Protein AF-A0AA91BAK9-F1 (afdb_monomer)

Mean predicted aligned error: 9.62 Å

Secondary structure (DSSP, 8-state):
-B--HHHHHTT-SS-EEEESS-----SEEEEEEEEETTEEEEEEEEE--EEEEEEESS-B-TTSPPPGGGEEEEEEE-TTS-TTB--SGGGTTTPEESS-B-TTPBPBGGGEEPPPSB-TT-EEEEEEE-SS-EEEEEEEESS-B-TT-EEEEEETTS-EEEEEEEETTEEEEEPP-

Structure (mmCIF, N/CA/C/O backbone):
data_AF-A0AA91BAK9-F1
#
_entry.id   AF-A0AA91BAK9-F1
#
loop_
_atom_site.group_PDB
_atom_site.id
_atom_site.type_symbol
_atom_site.label_atom_id
_atom_site.label_alt_id
_atom_site.label_comp_id
_atom_site.label_asym_id
_atom_site.label_entity_id
_atom_site.label_seq_id
_atom_site.pdbx_PDB_ins_code
_atom_site.Cartn_x
_atom_site.Cartn_y
_atom_site.Cartn_z
_atom_site.occupancy
_atom_site.B_iso_or_equiv
_atom_site.auth_seq_id
_atom_site.auth_comp_id
_atom_site.auth_asym_id
_atom_site.auth_atom_id
_atom_site.pdbx_PDB_model_num
ATOM 1 N N . MET A 1 1 ? 19.604 -1.458 -21.452 1.00 47.44 1 MET A N 1
ATOM 2 C CA . MET A 1 1 ? 19.239 -0.144 -22.029 1.00 47.44 1 MET A CA 1
ATOM 3 C C . MET A 1 1 ? 19.448 -0.249 -23.524 1.00 47.44 1 MET A C 1
ATOM 5 O O . MET A 1 1 ? 20.547 -0.605 -23.909 1.00 47.44 1 MET A O 1
ATOM 9 N N . LEU A 1 2 ? 18.437 -0.010 -24.357 1.00 45.75 2 LEU A N 1
ATOM 10 C CA . LEU A 1 2 ? 18.653 0.091 -25.801 1.00 45.75 2 LEU A CA 1
ATOM 11 C C . LEU A 1 2 ? 18.717 1.581 -26.153 1.00 45.75 2 LEU A C 1
ATOM 13 O O . LEU A 1 2 ? 17.763 2.166 -26.659 1.00 45.75 2 LEU A O 1
ATOM 17 N N . ALA A 1 3 ? 19.833 2.216 -25.800 1.00 51.56 3 ALA A N 1
ATOM 18 C CA . ALA A 1 3 ? 20.352 3.287 -26.637 1.00 51.56 3 ALA A CA 1
ATOM 19 C C . ALA A 1 3 ? 21.153 2.567 -27.721 1.00 51.56 3 ALA A C 1
ATOM 21 O O . ALA A 1 3 ? 21.924 1.675 -27.381 1.00 51.56 3 ALA A O 1
ATOM 22 N N . SER A 1 4 ? 20.969 2.875 -29.004 1.00 58.06 4 SER A N 1
ATOM 23 C CA . SER A 1 4 ? 21.920 2.356 -29.991 1.00 58.06 4 SER A CA 1
ATOM 24 C C . SER A 1 4 ? 23.307 2.871 -29.599 1.00 58.06 4 SER A C 1
ATOM 26 O O . SER A 1 4 ? 23.434 4.084 -29.436 1.00 58.06 4 SER A O 1
ATOM 28 N N . ASP A 1 5 ? 24.316 2.009 -29.457 1.00 57.94 5 ASP A N 1
ATOM 29 C CA . ASP A 1 5 ? 25.683 2.406 -29.058 1.00 57.94 5 ASP A CA 1
ATOM 30 C C . ASP A 1 5 ? 26.197 3.594 -29.896 1.00 57.94 5 ASP A C 1
ATOM 32 O O . ASP A 1 5 ? 26.752 4.562 -29.379 1.00 57.94 5 ASP A O 1
ATOM 36 N N . LYS A 1 6 ? 25.799 3.623 -31.173 1.00 58.44 6 LYS A N 1
ATOM 37 C CA . LYS A 1 6 ? 26.038 4.698 -32.146 1.00 58.44 6 LYS A CA 1
ATOM 38 C C . LYS A 1 6 ? 25.537 6.098 -31.735 1.00 58.44 6 LYS A C 1
ATOM 40 O O . LYS A 1 6 ? 26.098 7.098 -32.167 1.00 58.44 6 LYS A O 1
ATOM 45 N N . GLN A 1 7 ? 24.468 6.196 -30.938 1.00 61.75 7 GLN A N 1
ATOM 46 C CA . GLN A 1 7 ? 23.932 7.471 -30.429 1.00 61.75 7 GLN A CA 1
ATOM 47 C C . GLN A 1 7 ? 24.717 7.994 -29.224 1.00 61.75 7 GLN A C 1
ATOM 49 O O . GLN A 1 7 ? 24.773 9.206 -29.036 1.00 61.75 7 GLN A O 1
ATOM 54 N N . LEU A 1 8 ? 25.286 7.106 -28.404 1.00 62.28 8 LEU A N 1
ATOM 55 C CA . LEU A 1 8 ? 26.074 7.490 -27.229 1.00 62.28 8 LEU A CA 1
ATOM 56 C C . LEU A 1 8 ? 27.516 7.832 -27.623 1.00 62.28 8 LEU A C 1
ATOM 58 O O . LEU A 1 8 ? 28.041 8.847 -27.165 1.00 62.28 8 LEU A O 1
ATOM 62 N N . GLU A 1 9 ? 28.103 7.069 -28.550 1.00 60.84 9 GLU A N 1
ATOM 63 C CA . GLU A 1 9 ? 29.438 7.330 -29.111 1.00 60.84 9 GLU A CA 1
ATOM 64 C C . GLU A 1 9 ? 29.528 8.673 -29.852 1.00 60.84 9 GLU A C 1
ATOM 66 O O . GLU A 1 9 ? 30.573 9.321 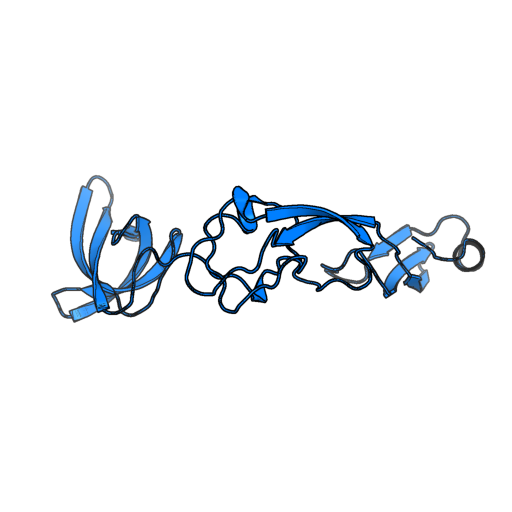-29.840 1.00 60.84 9 GLU A O 1
ATOM 71 N N . ALA A 1 10 ? 28.425 9.141 -30.447 1.00 67.56 10 ALA A N 1
ATOM 72 C CA . ALA A 1 10 ? 28.362 10.438 -31.124 1.00 67.56 10 ALA A CA 1
ATOM 73 C C . ALA A 1 10 ? 28.425 11.650 -30.167 1.00 67.56 10 ALA A C 1
ATOM 75 O O . ALA A 1 10 ? 28.585 12.781 -30.627 1.00 67.56 10 ALA A O 1
ATOM 76 N N . ILE A 1 11 ? 28.273 11.442 -28.851 1.00 72.38 11 ILE A N 1
ATOM 77 C CA . ILE A 1 11 ? 28.252 12.519 -27.848 1.00 72.38 11 ILE A CA 1
ATOM 78 C C . ILE A 1 11 ? 29.631 12.670 -27.195 1.00 72.38 11 ILE A C 1
ATOM 80 O O . ILE A 1 11 ? 30.186 13.771 -27.182 1.00 72.38 11 ILE A O 1
ATOM 84 N N . CYS A 1 12 ? 30.182 11.584 -26.646 1.00 76.75 12 CYS A N 1
ATOM 85 C CA . CYS A 1 12 ? 31.559 11.503 -26.158 1.00 76.75 12 CYS A CA 1
ATOM 86 C C . CYS A 1 12 ? 31.969 10.044 -25.895 1.00 76.75 12 CYS A C 1
ATOM 88 O O . CYS A 1 12 ? 31.119 9.164 -25.798 1.00 76.75 12 CYS A O 1
ATOM 90 N N . SER A 1 13 ? 33.271 9.791 -25.736 1.00 75.38 13 SER A N 1
ATOM 91 C CA . SER A 1 13 ? 33.827 8.444 -25.537 1.00 75.38 13 SER A CA 1
ATOM 92 C C . SER A 1 13 ? 33.464 7.796 -24.193 1.00 75.38 13 SER A C 1
ATOM 94 O O . SER A 1 13 ? 33.406 6.575 -24.123 1.00 75.38 13 SER A O 1
ATOM 96 N N . HIS A 1 14 ? 33.189 8.582 -23.143 1.00 77.31 14 HIS A N 1
ATOM 97 C CA . HIS A 1 14 ? 32.770 8.079 -21.824 1.00 77.31 14 HIS A CA 1
ATOM 98 C C . HIS A 1 14 ? 31.755 9.029 -21.156 1.00 77.31 14 HIS A C 1
ATOM 100 O O . HIS A 1 14 ? 32.141 9.862 -20.331 1.00 77.31 14 HIS A O 1
ATOM 106 N N . PRO A 1 15 ? 30.462 8.968 -21.519 1.00 82.81 15 PRO A N 1
ATOM 107 C CA . PRO A 1 15 ? 29.440 9.796 -20.889 1.00 82.81 15 PRO A CA 1
ATOM 108 C C . PRO A 1 15 ? 29.100 9.291 -19.480 1.00 82.81 15 PRO A C 1
ATOM 110 O O . PRO A 1 15 ? 28.775 8.120 -19.289 1.00 82.81 15 PRO A O 1
ATOM 113 N N . GLU A 1 16 ? 29.081 10.190 -18.493 1.00 84.75 16 GLU A N 1
ATOM 114 C CA . GLU A 1 16 ? 28.469 9.906 -17.190 1.00 84.75 16 GLU A CA 1
ATOM 115 C C . GLU A 1 16 ? 26.945 9.937 -17.354 1.00 84.75 16 GLU A C 1
ATOM 117 O O . GLU A 1 16 ? 26.359 10.994 -17.619 1.00 84.75 16 GLU A O 1
ATOM 122 N N . LEU A 1 17 ? 26.301 8.775 -17.224 1.00 83.25 17 LEU A N 1
ATOM 123 C CA . LEU A 1 17 ? 24.854 8.634 -17.359 1.00 83.25 17 LEU A CA 1
ATOM 124 C C . LEU A 1 17 ? 24.162 8.753 -16.001 1.00 83.25 17 LEU A C 1
ATOM 126 O O . LEU A 1 17 ? 24.513 8.075 -15.038 1.00 83.25 17 LEU A O 1
ATOM 130 N N . SER A 1 18 ? 23.126 9.582 -15.939 1.00 83.62 18 SER A N 1
ATOM 131 C CA . SER A 1 18 ? 22.251 9.700 -14.771 1.00 83.62 18 SER A CA 1
ATOM 132 C C . SER A 1 18 ? 20.796 9.808 -15.205 1.00 83.62 18 SER A C 1
ATOM 134 O O . SER A 1 18 ? 20.482 10.371 -16.254 1.00 83.62 18 SER A O 1
ATOM 136 N N . PHE A 1 19 ? 19.877 9.262 -14.415 1.00 77.50 19 PHE A N 1
ATOM 137 C CA . PHE A 1 19 ? 18.453 9.426 -14.690 1.00 77.50 19 PHE A CA 1
ATOM 138 C C . PHE A 1 19 ? 18.035 10.871 -14.418 1.00 77.50 19 PHE A C 1
ATOM 140 O O . PHE A 1 19 ? 18.379 11.448 -13.383 1.00 77.50 19 PHE A O 1
ATOM 147 N N . SER A 1 20 ? 17.286 11.472 -15.344 1.00 65.88 20 SER A N 1
ATOM 148 C CA . SER A 1 20 ? 16.735 12.804 -15.115 1.00 65.88 20 SER A CA 1
ATOM 149 C C . SER A 1 20 ? 15.539 12.702 -14.156 1.00 65.88 20 SER A C 1
ATOM 151 O O . SER A 1 20 ? 14.425 12.401 -14.581 1.00 65.88 20 SER A O 1
ATOM 153 N N . GLY A 1 21 ? 15.770 12.944 -12.862 1.00 64.25 21 GLY A N 1
ATOM 154 C CA . GLY A 1 21 ? 14.737 12.989 -11.816 1.00 64.25 21 GLY A CA 1
ATOM 155 C C . GLY A 1 21 ? 14.562 11.690 -11.014 1.00 64.25 21 GLY A C 1
ATOM 156 O O . GLY A 1 21 ? 15.288 10.718 -11.200 1.00 64.25 21 GLY A O 1
ATOM 157 N N . GLN A 1 22 ? 13.584 11.674 -10.099 1.00 56.91 22 GLN A N 1
ATOM 158 C CA . GLN A 1 22 ? 13.185 10.480 -9.340 1.00 56.91 22 GLN A CA 1
ATOM 159 C C . GLN A 1 22 ? 12.329 9.563 -10.224 1.00 56.91 22 GLN A C 1
ATOM 161 O O . GLN A 1 22 ? 11.109 9.483 -10.079 1.00 56.91 22 GLN A O 1
ATOM 166 N N . THR A 1 23 ? 12.942 8.907 -11.207 1.00 54.81 23 THR A N 1
ATOM 167 C CA . THR A 1 23 ? 12.198 8.009 -12.093 1.00 54.81 23 THR A CA 1
ATOM 168 C C . THR A 1 23 ? 11.877 6.713 -11.342 1.00 54.81 23 THR A C 1
ATOM 170 O O . THR A 1 23 ? 12.721 5.832 -11.223 1.00 54.81 23 THR A O 1
ATOM 173 N N . GLN A 1 24 ? 10.649 6.575 -10.833 1.00 58.09 24 GLN A N 1
ATOM 174 C CA . GLN A 1 24 ? 10.159 5.307 -10.259 1.00 58.09 24 GLN A CA 1
ATOM 175 C C . GLN A 1 24 ? 9.927 4.218 -11.324 1.00 58.09 24 GLN A C 1
ATOM 177 O O . GLN A 1 24 ? 9.715 3.056 -10.990 1.00 58.09 24 GLN A O 1
ATOM 182 N N . ARG A 1 25 ? 9.950 4.585 -12.613 1.00 62.59 25 ARG A N 1
ATOM 183 C CA . ARG A 1 25 ? 9.843 3.650 -13.738 1.00 62.59 25 ARG A CA 1
ATOM 184 C C . ARG A 1 25 ? 11.230 3.251 -14.233 1.00 62.59 25 ARG A C 1
ATOM 186 O O . ARG A 1 25 ? 11.970 4.094 -14.729 1.00 62.59 25 ARG A O 1
ATOM 193 N N . PHE A 1 26 ? 11.532 1.959 -14.138 1.00 66.12 26 PHE A N 1
ATOM 194 C CA . PHE A 1 26 ? 12.771 1.339 -14.629 1.00 66.12 26 PHE A CA 1
ATOM 195 C C . PHE A 1 26 ? 12.616 0.680 -16.016 1.00 66.12 26 PHE A C 1
ATOM 197 O O . PHE A 1 26 ? 13.510 -0.034 -16.468 1.00 66.12 26 PHE A O 1
ATOM 204 N N . SER A 1 27 ? 11.481 0.889 -16.686 1.00 71.25 27 SER A N 1
ATOM 205 C CA . SER A 1 27 ? 11.142 0.308 -17.990 1.00 71.25 27 SER A CA 1
ATOM 206 C C . SER A 1 27 ? 10.423 1.326 -18.881 1.00 71.25 27 SER A C 1
ATOM 208 O O . SER A 1 27 ? 9.807 2.282 -18.396 1.00 71.25 27 SER A O 1
ATOM 210 N N . GLY A 1 28 ? 10.514 1.128 -20.197 1.00 74.44 28 GLY A N 1
ATOM 211 C CA . GLY A 1 28 ? 9.911 1.988 -21.213 1.00 74.44 28 GLY A CA 1
ATOM 212 C C . GLY A 1 28 ? 10.819 3.127 -21.692 1.00 74.44 28 GLY A C 1
ATOM 213 O O . GLY A 1 28 ? 12.046 3.056 -21.622 1.00 74.44 28 GLY A O 1
ATOM 214 N N . ASN A 1 29 ? 10.212 4.179 -22.245 1.00 77.81 29 ASN A N 1
ATOM 215 C CA . ASN A 1 29 ? 10.946 5.335 -22.765 1.00 77.81 29 ASN A CA 1
ATOM 216 C C . ASN A 1 29 ? 11.405 6.235 -21.613 1.00 77.81 29 ASN A C 1
ATOM 218 O O . ASN A 1 29 ? 10.582 6.867 -20.952 1.00 77.81 29 ASN A O 1
ATOM 222 N N . LEU A 1 30 ? 12.716 6.310 -21.403 1.00 79.31 30 LEU A N 1
ATOM 223 C CA . LEU A 1 30 ? 13.346 7.119 -20.366 1.00 79.31 30 LEU A CA 1
ATOM 224 C C . LEU A 1 30 ? 14.226 8.194 -20.999 1.00 79.31 30 LEU A C 1
ATOM 226 O O . LEU A 1 30 ? 14.793 8.005 -22.075 1.00 79.31 30 LEU A O 1
ATOM 230 N N . THR A 1 31 ? 14.360 9.321 -20.308 1.00 81.94 31 THR A N 1
ATOM 231 C CA . THR A 1 31 ? 15.367 10.329 -20.639 1.00 81.94 31 THR A CA 1
ATOM 232 C C . THR A 1 31 ? 16.516 10.187 -19.655 1.00 81.94 31 THR A C 1
ATOM 234 O O . THR A 1 31 ? 16.325 10.231 -18.439 1.00 81.94 31 THR A O 1
ATOM 237 N N . VAL A 1 32 ? 17.714 10.000 -20.188 1.00 85.62 32 VAL A N 1
ATOM 238 C CA . VAL A 1 32 ? 18.951 9.907 -19.419 1.00 85.62 32 VAL A CA 1
ATOM 239 C C . VAL A 1 32 ? 19.766 11.160 -19.707 1.00 85.62 32 VAL A C 1
ATOM 241 O O . VAL A 1 32 ? 19.881 11.599 -20.852 1.00 85.62 32 VAL A O 1
ATOM 244 N N . LEU A 1 33 ? 20.306 11.765 -18.657 1.00 87.25 33 LEU A N 1
ATOM 245 C CA . LEU A 1 33 ? 21.277 12.837 -18.764 1.00 87.25 33 LEU A CA 1
ATOM 246 C C . LEU A 1 33 ? 22.652 12.210 -18.997 1.00 87.25 33 LEU A C 1
ATOM 248 O O . LEU A 1 33 ? 23.184 11.544 -18.111 1.00 87.25 33 LEU A O 1
ATOM 252 N N . ALA A 1 34 ? 23.212 12.453 -20.176 1.00 87.62 34 ALA A N 1
ATOM 253 C CA . ALA A 1 34 ? 24.599 12.169 -20.501 1.00 87.62 34 ALA A CA 1
ATOM 254 C C . ALA A 1 34 ? 25.435 13.427 -20.255 1.00 87.62 34 ALA A C 1
ATOM 256 O O . ALA A 1 34 ? 25.244 14.462 -20.905 1.00 87.62 34 ALA A O 1
ATOM 257 N N . LYS A 1 35 ? 26.352 13.353 -19.292 1.00 87.62 35 LYS A N 1
ATOM 258 C CA . LYS A 1 35 ? 27.299 14.426 -18.997 1.00 87.62 35 LYS A CA 1
ATOM 259 C C . LYS A 1 35 ? 28.661 14.084 -19.598 1.00 87.62 35 LYS A C 1
ATOM 261 O O . LYS A 1 35 ? 29.220 13.027 -19.327 1.00 87.62 35 LYS A O 1
ATOM 266 N N . CYS A 1 36 ? 29.193 15.012 -20.387 1.00 86.56 36 CYS A N 1
ATOM 267 C CA . CYS A 1 36 ? 30.507 14.918 -21.020 1.00 86.56 36 CYS A CA 1
ATOM 268 C C . CYS A 1 36 ? 31.313 16.162 -20.626 1.00 86.56 36 CYS A C 1
ATOM 270 O O . CYS A 1 36 ? 31.196 17.223 -21.247 1.00 86.56 36 CYS A O 1
ATOM 272 N N . GLY A 1 37 ? 32.071 16.068 -19.529 1.00 85.06 37 GLY A N 1
ATOM 273 C CA . GLY A 1 37 ? 32.747 17.220 -18.927 1.00 85.06 37 GLY A CA 1
ATOM 274 C C . GLY A 1 37 ? 31.747 18.291 -18.472 1.00 85.06 37 GLY A C 1
ATOM 275 O O . GLY A 1 37 ? 30.957 18.066 -17.553 1.00 85.06 37 GLY A O 1
ATOM 276 N N . THR A 1 38 ? 31.764 19.459 -19.120 1.00 83.44 38 THR A N 1
ATOM 277 C CA . THR A 1 38 ? 30.837 20.575 -18.851 1.00 83.44 38 THR A CA 1
ATOM 278 C C . THR A 1 38 ? 29.548 20.517 -19.675 1.00 83.44 38 THR A C 1
ATOM 280 O O . THR A 1 38 ? 28.577 21.196 -19.336 1.00 83.44 38 THR A O 1
ATOM 283 N N . LYS A 1 39 ? 29.503 19.701 -20.737 1.00 85.75 39 LYS A N 1
ATOM 284 C CA . LYS A 1 39 ? 28.338 19.579 -21.620 1.00 85.75 39 LYS A CA 1
ATOM 285 C C . LYS A 1 39 ? 27.330 18.580 -21.060 1.00 85.75 39 LYS A C 1
ATOM 287 O O . LYS A 1 39 ? 27.693 17.554 -20.484 1.00 85.75 39 LYS A O 1
ATOM 292 N N . ARG A 1 40 ? 26.048 18.886 -21.251 1.00 86.62 40 ARG A N 1
ATOM 293 C CA . ARG A 1 40 ? 24.909 18.077 -20.810 1.00 86.62 40 ARG A CA 1
ATOM 294 C C . ARG A 1 40 ? 24.019 17.775 -22.005 1.00 86.62 40 ARG A C 1
ATOM 296 O O . ARG A 1 40 ? 23.574 18.699 -22.679 1.00 86.62 40 ARG A O 1
ATOM 303 N N . HIS A 1 41 ? 23.748 16.498 -22.236 1.00 86.44 41 HIS A N 1
ATOM 304 C CA . HIS A 1 41 ? 22.907 16.020 -23.326 1.00 86.44 41 HIS A CA 1
ATOM 305 C C . HIS A 1 41 ? 21.773 15.167 -22.762 1.00 86.44 41 HIS A C 1
ATOM 3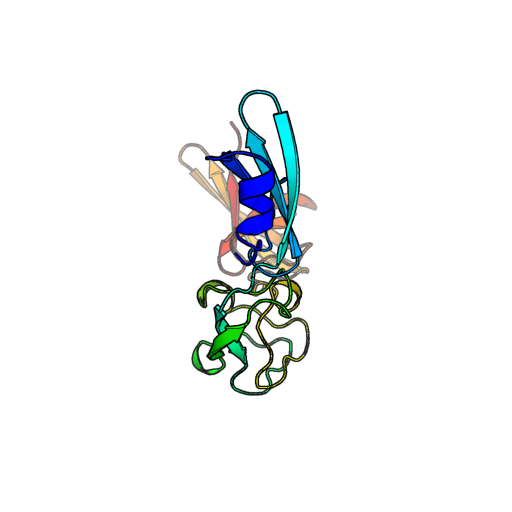07 O O . HIS A 1 41 ? 22.004 14.276 -21.948 1.00 86.44 41 HIS A O 1
ATOM 313 N N . PHE A 1 42 ? 20.542 15.429 -23.194 1.00 85.69 42 PHE A N 1
ATOM 314 C CA . PHE A 1 42 ? 19.393 14.598 -22.846 1.00 85.69 42 PHE A CA 1
ATOM 315 C C . PHE A 1 42 ? 19.186 13.555 -23.936 1.00 85.69 42 PHE A C 1
ATOM 317 O O . PHE A 1 42 ? 18.873 13.894 -25.077 1.00 85.69 42 PHE A O 1
ATOM 324 N N . VAL A 1 43 ? 19.360 12.287 -23.582 1.00 84.88 43 VAL A N 1
ATOM 325 C CA . VAL A 1 43 ? 19.249 11.162 -24.509 1.00 84.88 43 VAL A CA 1
ATOM 326 C C . VAL A 1 43 ? 17.979 10.394 -24.184 1.00 84.88 43 VAL A C 1
ATOM 328 O O . VAL A 1 43 ? 17.783 9.951 -23.052 1.00 84.88 43 VAL A O 1
ATOM 331 N N . ARG A 1 44 ? 17.099 10.238 -25.176 1.00 82.12 44 ARG A N 1
ATOM 332 C CA . ARG A 1 44 ? 15.940 9.349 -25.062 1.00 82.12 44 ARG A CA 1
ATOM 333 C C . ARG A 1 44 ? 16.389 7.922 -25.328 1.00 82.12 44 ARG A C 1
ATOM 335 O O . ARG A 1 44 ? 16.949 7.643 -26.382 1.00 82.12 44 ARG A O 1
ATOM 342 N N . VAL A 1 45 ? 16.113 7.036 -24.385 1.00 78.62 45 VAL A N 1
ATOM 343 C CA . VAL A 1 45 ? 16.446 5.616 -24.468 1.00 78.62 45 VAL A CA 1
ATOM 344 C C . VAL A 1 45 ? 15.187 4.793 -24.253 1.00 78.62 45 VAL A C 1
ATOM 346 O O . VAL A 1 45 ? 14.329 5.153 -23.447 1.00 78.62 45 VAL A O 1
ATOM 349 N N . ASN A 1 46 ? 15.072 3.673 -24.960 1.00 77.75 46 ASN A N 1
ATOM 350 C CA . ASN A 1 46 ? 14.048 2.683 -24.663 1.00 77.75 46 ASN A CA 1
ATOM 351 C C . ASN A 1 46 ? 14.683 1.597 -23.791 1.00 77.75 46 ASN A C 1
ATOM 353 O O . ASN A 1 46 ? 15.596 0.880 -24.211 1.00 77.75 46 ASN A O 1
ATOM 357 N N . VAL A 1 47 ? 14.253 1.510 -22.537 1.00 77.06 47 VAL A N 1
ATOM 358 C CA . VAL A 1 47 ? 14.716 0.472 -21.620 1.00 77.06 47 VAL A CA 1
ATOM 359 C C . VAL A 1 47 ? 13.701 -0.652 -21.645 1.00 77.06 47 VAL A C 1
ATOM 361 O O . VAL A 1 47 ? 12.638 -0.541 -21.044 1.00 77.06 47 VAL A O 1
ATOM 364 N N . LYS A 1 48 ? 14.051 -1.722 -22.360 1.00 78.69 48 LYS A N 1
ATOM 365 C CA . LYS A 1 48 ? 13.346 -2.993 -22.260 1.00 78.69 48 LYS A CA 1
ATOM 366 C C . LYS A 1 48 ? 13.836 -3.729 -21.029 1.00 78.69 48 LYS A C 1
ATOM 368 O O . LYS A 1 48 ? 15.032 -4.020 -20.939 1.00 78.69 48 LYS A O 1
ATOM 373 N N . THR A 1 49 ? 12.926 -4.014 -20.111 1.00 81.12 49 THR A N 1
ATOM 374 C CA . THR A 1 49 ? 13.251 -4.720 -18.871 1.00 81.12 49 THR A CA 1
ATOM 375 C C . THR A 1 49 ? 12.378 -5.953 -18.752 1.00 81.12 49 THR A C 1
ATOM 377 O O . THR A 1 49 ? 11.152 -5.860 -18.769 1.00 81.12 49 THR A O 1
ATOM 380 N N . THR A 1 50 ? 13.012 -7.108 -18.591 1.00 85.56 50 THR A N 1
ATOM 381 C CA . THR A 1 50 ? 12.344 -8.333 -18.154 1.00 85.56 50 THR A CA 1
ATOM 382 C C . THR A 1 50 ? 12.510 -8.445 -16.647 1.00 85.56 50 THR A C 1
ATOM 384 O O . THR A 1 50 ? 13.573 -8.132 -16.111 1.00 85.56 50 THR A O 1
ATOM 387 N N . GLY A 1 51 ? 11.469 -8.874 -15.948 1.00 87.94 51 GLY A N 1
ATOM 388 C CA . GLY A 1 51 ? 11.554 -9.119 -14.519 1.00 87.94 51 GLY A CA 1
ATOM 389 C C . GLY A 1 51 ? 10.466 -10.056 -14.036 1.00 87.94 51 GLY A C 1
ATOM 390 O O . GLY A 1 51 ? 9.530 -10.387 -14.767 1.00 87.94 51 GLY A O 1
ATOM 391 N N . ARG A 1 52 ? 10.608 -10.468 -12.779 1.00 92.06 52 ARG A N 1
ATOM 392 C CA . ARG A 1 52 ? 9.605 -11.256 -12.071 1.00 92.06 52 ARG A CA 1
ATOM 393 C C . ARG A 1 52 ? 8.645 -10.336 -11.333 1.00 92.06 52 ARG A C 1
ATOM 395 O O . ARG A 1 52 ? 9.064 -9.347 -10.732 1.00 92.06 52 ARG A O 1
ATOM 402 N N . TYR A 1 53 ? 7.361 -10.643 -11.412 1.00 94.12 53 TYR A N 1
ATOM 403 C CA . TYR A 1 53 ? 6.286 -9.893 -10.775 1.00 94.12 53 TYR A CA 1
ATOM 404 C C . TYR A 1 53 ? 5.148 -10.829 -10.380 1.00 94.12 53 TYR A C 1
ATOM 406 O O . TYR A 1 53 ? 5.065 -11.962 -10.847 1.00 94.12 53 TYR A O 1
ATOM 414 N N . TRP A 1 54 ? 4.249 -10.350 -9.525 1.00 96.81 54 TRP A N 1
ATOM 415 C CA . TRP A 1 54 ? 3.138 -11.155 -9.027 1.00 96.81 54 TRP A CA 1
ATOM 416 C C . TRP A 1 54 ? 1.848 -10.866 -9.784 1.00 96.81 54 TRP A C 1
ATOM 418 O O . TRP A 1 54 ? 1.483 -9.709 -10.020 1.00 96.81 54 TRP A O 1
ATOM 428 N N . VAL A 1 55 ? 1.126 -11.933 -10.108 1.00 97.19 55 VAL A N 1
ATOM 429 C CA . VAL A 1 55 ? -0.203 -11.895 -10.718 1.00 97.19 55 VAL A CA 1
ATOM 430 C C . VAL A 1 55 ? -1.205 -12.673 -9.879 1.00 97.19 55 VAL A C 1
ATOM 432 O O . VAL A 1 55 ? -0.835 -13.562 -9.112 1.00 97.19 55 VAL A O 1
ATOM 435 N N . ALA A 1 56 ? -2.487 -12.356 -10.034 1.00 97.88 56 ALA A N 1
ATOM 436 C CA . ALA A 1 56 ? -3.548 -13.131 -9.409 1.00 97.88 56 ALA A CA 1
ATOM 437 C C . ALA A 1 56 ? -3.650 -14.519 -10.064 1.00 97.88 56 ALA A C 1
ATOM 439 O O . ALA A 1 56 ? -3.843 -14.625 -11.275 1.00 97.88 56 ALA A O 1
ATOM 440 N N . LYS A 1 57 ? -3.543 -15.586 -9.272 1.00 98.06 57 LYS A N 1
ATOM 441 C CA . LYS A 1 57 ? -3.634 -16.980 -9.737 1.00 98.06 57 LYS A CA 1
ATOM 442 C C . LYS A 1 57 ? -5.046 -17.345 -10.206 1.00 98.06 57 LYS A C 1
ATOM 444 O O . LYS A 1 57 ? -5.232 -18.119 -11.138 1.00 98.06 57 LYS A O 1
ATOM 449 N N . HIS A 1 58 ? -6.054 -16.755 -9.576 1.00 97.69 58 HIS A N 1
ATOM 450 C CA . HIS A 1 58 ? -7.464 -16.839 -9.951 1.00 97.69 58 HIS A CA 1
ATOM 451 C C . HIS A 1 58 ? -8.112 -15.458 -9.809 1.00 97.69 58 HIS A C 1
ATOM 453 O O . HIS A 1 58 ? -7.468 -14.503 -9.383 1.00 97.69 58 HIS A O 1
ATOM 459 N N . THR A 1 59 ? -9.390 -15.321 -10.162 1.00 97.31 59 THR A N 1
ATOM 460 C CA . THR A 1 59 ? -10.115 -14.069 -9.910 1.00 97.31 59 THR A CA 1
ATOM 461 C C . THR A 1 59 ? -10.258 -13.839 -8.404 1.00 97.31 59 THR A C 1
ATOM 463 O O . THR A 1 59 ? -10.675 -14.740 -7.675 1.00 97.31 59 THR A O 1
ATOM 466 N N . ILE A 1 60 ? -9.919 -12.634 -7.946 1.00 97.50 60 ILE A N 1
ATOM 467 C CA . ILE A 1 60 ? -9.987 -12.211 -6.545 1.00 97.50 60 ILE A CA 1
ATOM 468 C C . ILE A 1 60 ? -11.053 -11.123 -6.418 1.00 97.50 60 ILE A C 1
ATOM 470 O O . ILE A 1 60 ? -11.029 -10.107 -7.122 1.00 97.50 60 ILE A O 1
ATOM 474 N N . SER A 1 61 ? -12.001 -11.349 -5.511 1.00 95.94 61 SER A N 1
ATOM 475 C CA . SER A 1 61 ? -13.080 -10.406 -5.220 1.00 95.94 61 SER A CA 1
ATOM 476 C C . SER A 1 61 ? -12.609 -9.280 -4.293 1.00 95.94 61 SER A C 1
ATOM 478 O O . SER A 1 61 ? -11.745 -9.500 -3.441 1.00 95.94 61 SER A O 1
ATOM 480 N N . PRO A 1 62 ? -13.180 -8.069 -4.412 1.00 95.25 62 PRO A N 1
ATOM 481 C CA . PRO A 1 62 ? -12.880 -6.989 -3.484 1.00 95.25 62 PRO A CA 1
ATOM 482 C C . PRO A 1 62 ? -13.321 -7.326 -2.056 1.00 95.25 62 PRO A C 1
ATOM 484 O O . PRO A 1 62 ? -14.269 -8.075 -1.833 1.00 95.25 62 PRO A O 1
ATOM 487 N N . GLY A 1 63 ? -12.646 -6.722 -1.077 1.00 90.38 63 GLY A N 1
ATOM 488 C CA . GLY A 1 63 ? -13.030 -6.813 0.336 1.00 90.38 63 GLY A CA 1
ATOM 489 C C . GLY A 1 63 ? -12.412 -7.971 1.125 1.00 90.38 63 GLY A C 1
ATOM 490 O O . GLY A 1 63 ? -12.383 -7.887 2.352 1.00 90.38 63 GLY A O 1
ATOM 491 N N . GLN A 1 64 ? -11.866 -8.994 0.462 1.00 89.88 64 GLN A N 1
ATOM 492 C CA . GLN A 1 64 ? -11.170 -10.103 1.123 1.00 89.88 64 GLN A CA 1
ATOM 493 C C . GLN A 1 64 ? -9.646 -9.905 1.123 1.00 89.88 64 GLN A C 1
ATOM 495 O O . GLN A 1 64 ? -9.117 -9.391 0.141 1.00 89.88 64 GLN A O 1
ATOM 500 N N . PRO A 1 65 ? -8.926 -10.291 2.192 1.00 94.12 65 PRO A N 1
ATOM 501 C CA . PRO A 1 65 ? -7.467 -10.254 2.197 1.00 94.12 65 PRO A CA 1
ATOM 502 C C . PRO A 1 65 ? -6.868 -11.211 1.168 1.00 94.12 65 PRO A C 1
ATOM 504 O O . PRO A 1 65 ? -7.296 -12.362 1.080 1.00 94.12 65 PRO A O 1
ATOM 507 N N . ILE A 1 66 ? -5.863 -10.738 0.431 1.00 96.75 66 ILE A N 1
ATOM 508 C CA . ILE A 1 66 ? -5.086 -11.573 -0.489 1.00 96.75 66 ILE A CA 1
ATOM 509 C C . ILE A 1 66 ? -4.155 -12.474 0.316 1.00 96.75 66 ILE A C 1
ATOM 511 O O . ILE A 1 66 ? -3.393 -11.998 1.163 1.00 96.75 66 ILE A O 1
ATOM 515 N N . LYS A 1 67 ? -4.176 -13.768 0.010 1.00 96.44 67 LYS A N 1
ATOM 516 C CA . LYS A 1 67 ? -3.245 -14.751 0.560 1.00 96.44 67 LYS A CA 1
ATOM 517 C C . LYS A 1 67 ? -2.149 -15.061 -0.448 1.00 96.44 67 LYS A C 1
ATOM 519 O O . LYS A 1 67 ? -2.339 -14.941 -1.654 1.00 96.44 67 LYS A O 1
ATOM 524 N N . MET A 1 68 ? -1.031 -15.585 0.047 1.00 96.06 68 MET A N 1
ATOM 525 C CA . MET A 1 68 ? 0.058 -16.062 -0.811 1.00 96.06 68 MET A CA 1
ATOM 526 C C . MET A 1 68 ? -0.405 -17.148 -1.804 1.00 96.06 68 MET A C 1
ATOM 528 O O . MET A 1 68 ? 0.103 -17.220 -2.916 1.00 96.06 68 MET A O 1
ATOM 532 N N . SER A 1 69 ? -1.398 -17.966 -1.430 1.00 97.06 69 SER A N 1
ATOM 533 C CA . SER A 1 69 ? -2.000 -18.996 -2.294 1.00 97.06 69 SER A CA 1
ATOM 534 C C . SER A 1 69 ? -2.722 -18.446 -3.525 1.00 97.06 69 SER A C 1
ATOM 536 O O . SER A 1 69 ? -2.885 -19.171 -4.508 1.00 97.06 69 SER A O 1
ATOM 538 N N . ASP A 1 70 ? -3.156 -17.189 -3.459 1.00 97.31 70 ASP A N 1
ATOM 539 C CA . ASP A 1 70 ? -3.960 -16.527 -4.490 1.00 97.31 70 ASP A CA 1
ATOM 540 C C . ASP A 1 70 ? -3.063 -15.836 -5.529 1.00 97.31 70 ASP A C 1
ATOM 542 O O . ASP A 1 70 ? -3.544 -15.227 -6.487 1.00 97.31 70 ASP A O 1
ATOM 546 N N . MET A 1 71 ? -1.747 -15.908 -5.322 1.00 97.44 71 MET A N 1
ATOM 547 C CA . MET A 1 71 ? -0.723 -15.224 -6.090 1.00 97.44 71 MET A CA 1
ATOM 548 C C . MET A 1 71 ? 0.147 -16.231 -6.839 1.00 97.44 71 MET A C 1
ATOM 550 O O . MET A 1 71 ? 0.387 -17.350 -6.386 1.00 97.44 71 MET A O 1
ATOM 554 N N . GLU A 1 72 ? 0.653 -15.806 -7.985 1.00 97.50 72 GLU A N 1
ATOM 555 C CA . GLU A 1 72 ? 1.607 -16.554 -8.795 1.00 97.50 72 GLU A CA 1
ATOM 556 C C . GLU A 1 72 ? 2.709 -15.597 -9.255 1.00 97.50 72 GLU A C 1
ATOM 558 O O . GLU A 1 72 ? 2.423 -14.464 -9.653 1.00 97.50 72 GLU A O 1
ATOM 563 N N . GLU A 1 73 ? 3.968 -16.025 -9.165 1.00 96.44 73 GLU A N 1
ATOM 564 C CA . GLU A 1 73 ? 5.088 -15.269 -9.722 1.00 96.44 73 GLU A CA 1
ATOM 565 C C . GLU A 1 73 ? 5.169 -15.546 -11.225 1.00 96.44 73 GLU A C 1
ATOM 567 O O . GLU A 1 73 ? 5.138 -16.694 -11.664 1.00 96.44 73 GLU A O 1
ATOM 572 N N . ARG A 1 74 ? 5.280 -14.485 -12.020 1.00 94.81 74 ARG A N 1
ATOM 573 C CA . ARG A 1 74 ? 5.423 -14.549 -13.469 1.00 94.81 74 ARG A CA 1
ATOM 574 C C . ARG A 1 74 ? 6.651 -13.766 -13.895 1.00 94.81 74 ARG A C 1
ATOM 576 O O . ARG A 1 74 ? 6.908 -12.679 -13.386 1.00 94.81 74 ARG A O 1
ATOM 583 N N . GLU A 1 75 ? 7.380 -14.300 -14.863 1.00 93.38 75 GLU A N 1
ATOM 584 C CA . GLU A 1 75 ? 8.473 -13.598 -15.530 1.00 93.38 75 GLU A CA 1
ATOM 585 C C . GLU A 1 75 ? 7.994 -13.027 -16.868 1.00 93.38 75 GLU A C 1
ATOM 587 O O . GLU A 1 75 ? 7.279 -13.689 -17.622 1.00 93.38 75 GLU A O 1
ATOM 592 N N . GLY A 1 76 ? 8.353 -11.780 -17.168 1.00 89.69 76 GLY A N 1
ATOM 593 C CA . GLY A 1 76 ? 8.011 -11.170 -18.449 1.00 89.69 76 GLY A CA 1
ATOM 594 C C . GLY A 1 76 ? 8.468 -9.724 -18.590 1.00 89.69 76 GLY A C 1
ATOM 595 O O . GLY A 1 76 ? 9.111 -9.165 -17.701 1.00 89.69 76 GLY A O 1
ATOM 596 N N . SER A 1 77 ? 8.135 -9.119 -19.732 1.00 86.88 77 SER A N 1
ATOM 597 C CA . SER A 1 77 ? 8.430 -7.706 -19.992 1.00 86.88 77 SER A CA 1
ATOM 598 C C . SER A 1 77 ? 7.650 -6.801 -19.035 1.00 86.88 77 SER A C 1
ATOM 600 O O . SER A 1 77 ? 6.437 -6.941 -18.866 1.00 86.88 77 SER A O 1
ATOM 602 N N . LEU A 1 78 ? 8.359 -5.843 -18.444 1.00 85.06 78 LEU A N 1
ATOM 603 C CA . LEU A 1 78 ? 7.818 -4.803 -17.572 1.00 85.06 78 LEU A CA 1
ATOM 604 C C . LEU A 1 78 ? 7.451 -3.526 -18.344 1.00 85.06 78 LEU A C 1
ATOM 606 O O . LEU A 1 78 ? 7.027 -2.544 -17.738 1.00 85.06 78 LEU A O 1
ATOM 610 N N . ASP A 1 79 ? 7.637 -3.501 -19.665 1.00 79.56 79 ASP A N 1
ATOM 611 C CA . ASP A 1 79 ? 7.576 -2.269 -20.464 1.00 79.56 79 ASP A CA 1
ATOM 612 C C . ASP A 1 79 ? 6.148 -1.720 -20.588 1.00 79.56 79 ASP A C 1
ATOM 614 O O . ASP A 1 79 ? 5.947 -0.509 -20.659 1.00 79.56 79 ASP A O 1
ATOM 618 N N . ASN A 1 80 ? 5.156 -2.615 -20.569 1.00 78.50 80 ASN A N 1
ATOM 619 C CA . ASN A 1 80 ? 3.733 -2.289 -20.704 1.00 78.50 80 ASN A CA 1
ATOM 620 C C . ASN A 1 80 ? 2.955 -2.427 -19.384 1.00 78.50 80 ASN A C 1
ATOM 622 O O . ASN A 1 80 ? 1.724 -2.383 -19.382 1.00 78.50 80 ASN A O 1
ATOM 626 N N . LEU A 1 81 ? 3.652 -2.639 -18.265 1.00 84.44 81 LEU A N 1
ATOM 627 C CA . LEU A 1 81 ? 3.021 -2.778 -16.956 1.00 84.44 81 LEU A CA 1
ATOM 628 C C . LEU A 1 81 ? 2.796 -1.412 -16.298 1.00 84.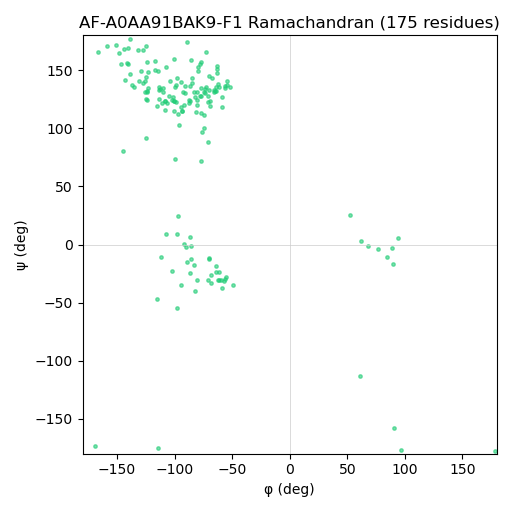44 81 LEU A C 1
ATOM 630 O O . LEU A 1 81 ? 3.422 -0.406 -16.636 1.00 84.44 81 LEU A O 1
ATOM 634 N N . ALA A 1 82 ? 1.864 -1.369 -15.346 1.00 84.75 82 ALA A N 1
ATOM 635 C CA . ALA A 1 82 ? 1.575 -0.154 -14.597 1.00 84.75 82 ALA A CA 1
ATOM 636 C C . ALA A 1 82 ? 2.800 0.300 -13.778 1.00 84.75 82 ALA A C 1
ATOM 638 O O . ALA A 1 82 ? 3.566 -0.520 -13.278 1.00 84.75 82 ALA A O 1
ATOM 639 N N . SER A 1 83 ? 2.972 1.615 -13.597 1.00 83.81 83 SER A N 1
ATOM 640 C CA . SER A 1 83 ? 4.084 2.192 -12.806 1.00 83.81 83 SER A CA 1
ATOM 641 C C . SER A 1 83 ? 4.102 1.743 -11.354 1.00 83.81 83 SER A C 1
ATOM 643 O O . SER A 1 83 ? 5.153 1.747 -10.732 1.00 83.81 83 SER A O 1
ATOM 645 N N . ASP A 1 84 ? 2.929 1.462 -10.801 1.00 89.62 84 ASP A N 1
ATOM 646 C CA . ASP A 1 84 ? 2.715 1.130 -9.399 1.00 89.62 84 ASP A CA 1
ATOM 647 C C . ASP A 1 84 ? 2.647 -0.390 -9.181 1.00 89.62 84 ASP A C 1
ATOM 649 O O . ASP A 1 84 ? 2.020 -0.854 -8.225 1.00 89.62 84 ASP A O 1
ATOM 653 N N . LEU A 1 85 ? 3.259 -1.164 -10.085 1.00 90.88 85 LEU A N 1
ATOM 654 C CA . LEU A 1 85 ? 3.422 -2.606 -9.957 1.00 90.88 85 LEU A CA 1
ATOM 655 C C . LEU A 1 85 ? 4.140 -2.948 -8.647 1.00 90.88 85 LEU A C 1
ATOM 657 O O . LEU A 1 85 ? 5.127 -2.314 -8.271 1.00 90.88 85 LEU A O 1
ATOM 661 N N . ILE A 1 86 ? 3.645 -3.972 -7.959 1.00 91.88 86 ILE A N 1
ATOM 662 C CA . ILE A 1 86 ? 4.232 -4.442 -6.708 1.00 91.88 86 ILE A CA 1
ATOM 663 C C . ILE A 1 86 ? 5.124 -5.655 -6.986 1.00 91.88 86 ILE A C 1
ATOM 665 O O . ILE A 1 86 ? 4.660 -6.671 -7.499 1.00 91.88 86 ILE A O 1
ATOM 669 N N . PHE A 1 87 ? 6.399 -5.560 -6.604 1.00 91.56 87 PHE A N 1
ATOM 670 C CA . PHE A 1 87 ? 7.382 -6.634 -6.797 1.00 91.56 87 PHE A CA 1
ATOM 671 C C . PHE A 1 87 ? 7.532 -7.541 -5.570 1.00 91.56 87 PHE A C 1
ATOM 673 O O . PHE A 1 87 ? 7.749 -8.742 -5.709 1.00 91.56 87 PHE A O 1
ATOM 680 N N . ALA A 1 88 ? 7.412 -6.983 -4.362 1.00 92.19 88 ALA A N 1
ATOM 681 C CA . ALA A 1 88 ? 7.575 -7.743 -3.128 1.00 92.19 88 ALA A CA 1
ATOM 682 C C . ALA A 1 88 ? 6.238 -8.378 -2.702 1.00 92.19 88 ALA A C 1
ATOM 684 O O . ALA A 1 88 ? 5.268 -7.642 -2.493 1.00 92.19 88 ALA A O 1
ATOM 685 N N . PRO A 1 89 ? 6.157 -9.707 -2.497 1.00 94.25 89 PRO A N 1
ATOM 686 C CA . PRO A 1 89 ? 4.897 -10.359 -2.138 1.00 94.25 89 PRO A CA 1
ATOM 687 C C . PRO A 1 89 ? 4.339 -9.862 -0.797 1.00 94.25 89 PRO A C 1
ATOM 689 O O . PRO A 1 89 ? 3.131 -9.719 -0.645 1.00 94.25 89 PRO A O 1
ATOM 692 N N . GLN A 1 90 ? 5.201 -9.467 0.147 1.00 93.12 90 GLN A N 1
ATOM 693 C CA . GLN A 1 90 ? 4.800 -8.907 1.447 1.00 93.12 90 GLN A CA 1
ATOM 694 C C . GLN A 1 90 ? 4.060 -7.565 1.320 1.00 93.12 90 GLN A C 1
ATOM 696 O O . GLN A 1 90 ? 3.386 -7.129 2.247 1.00 93.12 90 GLN A O 1
ATOM 701 N N . GLN A 1 91 ? 4.185 -6.885 0.178 1.00 92.31 91 GLN A N 1
ATOM 702 C CA . GLN A 1 91 ? 3.429 -5.671 -0.116 1.00 92.31 91 GLN A CA 1
ATOM 703 C C . GLN A 1 91 ? 2.049 -5.972 -0.729 1.00 92.31 91 GLN A C 1
ATOM 705 O O . GLN A 1 91 ? 1.316 -5.020 -1.006 1.00 92.31 91 GLN A O 1
ATOM 710 N N . ILE A 1 92 ? 1.695 -7.243 -0.944 1.00 95.75 92 ILE A N 1
ATOM 711 C CA . ILE A 1 92 ? 0.423 -7.711 -1.520 1.00 95.75 92 ILE A CA 1
ATOM 712 C C . ILE A 1 92 ? -0.357 -8.523 -0.483 1.00 95.75 92 ILE A C 1
ATOM 714 O O . ILE A 1 92 ? -1.545 -8.267 -0.290 1.00 95.75 92 ILE A O 1
ATOM 718 N N . THR A 1 93 ? 0.309 -9.456 0.202 1.00 94.88 93 THR A N 1
ATOM 719 C CA . THR A 1 93 ? -0.298 -10.303 1.236 1.00 94.88 93 THR A CA 1
ATOM 720 C C . THR A 1 93 ? -0.987 -9.463 2.315 1.00 94.88 93 THR A C 1
ATOM 722 O O . THR A 1 93 ? -0.506 -8.390 2.683 1.00 94.88 93 THR A O 1
ATOM 725 N N . ASP A 1 94 ? -2.147 -9.929 2.781 1.00 92.62 94 ASP A N 1
ATOM 726 C CA . ASP A 1 94 ? -3.017 -9.287 3.782 1.00 92.62 94 ASP A CA 1
ATOM 727 C C . ASP A 1 94 ? -3.581 -7.912 3.382 1.00 92.62 94 ASP A C 1
ATOM 729 O O . ASP A 1 94 ? -4.319 -7.271 4.142 1.00 92.62 94 ASP A O 1
ATOM 733 N N . LYS A 1 95 ? -3.304 -7.440 2.161 1.00 94.94 95 LYS A N 1
ATOM 734 C CA . LYS A 1 95 ? -4.005 -6.283 1.611 1.00 94.94 95 LYS A CA 1
ATOM 735 C C . LYS A 1 95 ? -5.369 -6.675 1.074 1.00 94.94 95 LYS A C 1
ATOM 737 O O . LYS A 1 95 ? -5.610 -7.796 0.635 1.00 94.94 95 LYS A O 1
ATOM 742 N N . ILE A 1 96 ? -6.260 -5.693 1.087 1.00 95.88 96 ILE A N 1
ATOM 743 C CA . ILE A 1 96 ? -7.627 -5.816 0.607 1.00 95.88 96 ILE A CA 1
ATOM 744 C C . ILE A 1 96 ? -7.713 -5.212 -0.799 1.00 95.88 96 ILE A C 1
ATOM 746 O O . ILE A 1 96 ? -7.415 -4.020 -0.950 1.00 95.88 96 ILE A O 1
ATOM 750 N N . PRO A 1 97 ? -8.164 -5.959 -1.819 1.00 96.44 97 PRO A N 1
ATOM 751 C CA . PRO A 1 97 ? -8.477 -5.395 -3.119 1.00 96.44 97 PRO A CA 1
ATOM 752 C C . PRO A 1 97 ? -9.639 -4.405 -3.008 1.00 96.44 97 PRO A C 1
ATOM 754 O O . PRO A 1 97 ? -10.674 -4.689 -2.395 1.00 96.44 97 PRO A O 1
ATOM 757 N N . THR A 1 98 ? -9.471 -3.231 -3.610 1.00 95.25 98 THR A N 1
ATOM 758 C CA . THR A 1 98 ? -10.509 -2.191 -3.713 1.00 95.25 98 THR A CA 1
ATOM 759 C C . THR A 1 98 ? -11.457 -2.440 -4.884 1.00 95.25 98 THR A C 1
ATOM 761 O O . THR A 1 98 ? -12.561 -1.903 -4.913 1.00 95.25 98 THR A O 1
ATOM 764 N N . ARG A 1 99 ? -11.041 -3.285 -5.832 1.00 95.19 99 ARG A N 1
ATOM 765 C CA . ARG A 1 99 ? -11.812 -3.748 -6.988 1.00 95.19 99 ARG A CA 1
ATOM 766 C C . ARG A 1 99 ? -11.481 -5.205 -7.295 1.00 95.19 99 ARG A C 1
ATOM 768 O O . ARG A 1 99 ? -10.513 -5.743 -6.767 1.00 95.19 99 ARG A O 1
ATOM 775 N N . MET A 1 100 ? -12.279 -5.825 -8.159 1.00 96.56 100 MET A N 1
ATOM 776 C CA . MET A 1 100 ? -12.008 -7.173 -8.658 1.00 96.56 100 MET A CA 1
ATOM 777 C C . MET A 1 100 ? -10.682 -7.213 -9.432 1.00 96.56 100 MET A C 1
ATOM 779 O O . MET A 1 100 ? -10.424 -6.341 -10.267 1.00 96.56 100 MET A O 1
ATOM 783 N N . ILE A 1 101 ? -9.879 -8.244 -9.172 1.00 97.38 101 ILE A N 1
ATOM 784 C CA . ILE A 1 101 ? -8.621 -8.528 -9.873 1.00 97.38 101 ILE A CA 1
ATOM 785 C C . ILE A 1 101 ? -8.810 -9.847 -10.617 1.00 97.38 101 ILE A C 1
ATOM 787 O O . ILE A 1 101 ? -9.124 -10.863 -10.000 1.00 97.38 101 ILE A O 1
ATOM 791 N N . LYS A 1 102 ? -8.691 -9.837 -11.946 1.00 97.69 102 LYS A N 1
ATOM 792 C CA . LYS A 1 102 ? -8.903 -11.043 -12.762 1.00 97.69 102 LYS A CA 1
ATOM 793 C C . LYS A 1 102 ? -7.687 -11.967 -12.705 1.00 97.69 102 LYS A C 1
ATOM 795 O O . LYS A 1 102 ? -6.566 -11.501 -12.516 1.00 97.69 102 LYS A O 1
ATOM 800 N N . ALA A 1 103 ? -7.903 -13.260 -12.943 1.00 97.69 103 ALA A N 1
ATOM 801 C CA . ALA A 1 103 ? -6.812 -14.219 -13.104 1.00 97.69 103 ALA A CA 1
ATOM 802 C C . ALA A 1 103 ? -5.790 -13.735 -14.153 1.00 97.69 103 ALA A C 1
ATOM 804 O O . ALA A 1 103 ? -6.156 -13.227 -15.214 1.00 97.69 103 ALA A O 1
ATOM 805 N N . GLY A 1 104 ? -4.506 -13.864 -13.834 1.00 96.44 104 GLY A N 1
ATOM 806 C CA . GLY A 1 104 ? -3.382 -13.411 -14.645 1.00 96.44 104 GLY A CA 1
ATOM 807 C C . GLY A 1 104 ? -3.109 -11.905 -14.607 1.00 96.44 104 GLY A C 1
ATOM 808 O O . GLY A 1 104 ? -2.115 -11.485 -15.200 1.00 96.44 104 GLY A O 1
ATOM 809 N N . GLN A 1 105 ? -3.931 -11.100 -13.923 1.00 96.00 105 GLN A N 1
ATOM 810 C CA . GLN A 1 105 ? -3.726 -9.658 -13.813 1.00 96.00 105 GLN A CA 1
ATOM 811 C C . GLN A 1 105 ? -2.609 -9.337 -12.799 1.00 96.00 105 GLN A C 1
ATOM 813 O O . GLN A 1 105 ? -2.619 -9.893 -11.698 1.00 96.00 105 GLN A O 1
ATOM 818 N N . PRO A 1 106 ? -1.673 -8.426 -13.126 1.00 95.81 106 PRO A N 1
ATOM 819 C CA . PRO A 1 106 ? -0.633 -7.993 -12.194 1.00 95.81 106 PRO A CA 1
ATOM 820 C C . PRO A 1 106 ? -1.186 -7.189 -11.013 1.00 95.81 106 PRO A C 1
ATOM 822 O O . PRO A 1 106 ? -2.088 -6.358 -11.181 1.00 95.81 106 PRO A O 1
ATOM 825 N N . PHE A 1 107 ? -0.599 -7.389 -9.832 1.00 96.69 107 PHE A N 1
ATOM 826 C CA . PHE A 1 107 ? -0.942 -6.614 -8.640 1.00 96.69 107 PHE A CA 1
ATOM 827 C C . PHE A 1 107 ? -0.312 -5.220 -8.675 1.00 96.69 107 PHE A C 1
ATOM 829 O O . PHE A 1 107 ? 0.901 -5.063 -8.816 1.00 96.69 107 PHE A O 1
ATOM 836 N N . THR A 1 108 ? -1.143 -4.196 -8.486 1.00 95.19 108 THR A N 1
ATOM 837 C CA . THR A 1 108 ? -0.713 -2.793 -8.456 1.00 95.19 108 THR A CA 1
ATOM 838 C C . THR A 1 108 ? -1.121 -2.134 -7.143 1.00 95.19 108 THR A C 1
ATOM 840 O O . THR A 1 108 ? -2.153 -2.478 -6.563 1.00 95.19 108 THR A O 1
ATOM 843 N N . ALA A 1 109 ? -0.341 -1.168 -6.658 1.00 93.69 109 ALA A N 1
ATOM 844 C CA . ALA A 1 109 ? -0.613 -0.486 -5.391 1.00 93.69 109 ALA A CA 1
ATOM 845 C C . ALA A 1 109 ? -1.980 0.211 -5.375 1.00 93.69 109 ALA A C 1
ATOM 847 O O . ALA A 1 109 ? -2.683 0.148 -4.372 1.00 93.69 109 ALA A O 1
ATOM 848 N N . SER A 1 110 ? -2.403 0.792 -6.497 1.00 93.44 110 SER A N 1
ATOM 849 C CA . SER A 1 110 ? -3.723 1.417 -6.672 1.00 93.44 110 SER A CA 1
ATOM 850 C C . SER A 1 110 ? -4.912 0.466 -6.493 1.00 93.44 110 SER A C 1
ATOM 852 O O . SER A 1 110 ? -6.019 0.909 -6.188 1.00 93.44 110 SER A O 1
ATOM 854 N N . GLN A 1 111 ? -4.714 -0.840 -6.684 1.00 95.44 111 GLN A N 1
ATOM 855 C CA . GLN A 1 111 ? -5.765 -1.846 -6.522 1.00 95.44 111 GLN A CA 1
ATOM 856 C C . GLN A 1 111 ? -5.913 -2.319 -5.079 1.00 95.44 111 GLN A C 1
ATOM 858 O O . GLN A 1 111 ? -6.890 -2.996 -4.770 1.00 95.44 111 GLN A O 1
ATOM 863 N N . LEU A 1 112 ? -4.958 -1.996 -4.204 1.00 95.94 112 LEU A N 1
ATOM 864 C CA . LEU A 1 112 ? -4.841 -2.595 -2.883 1.00 95.94 112 LEU A CA 1
ATOM 865 C C . LEU A 1 112 ? -4.866 -1.526 -1.796 1.00 95.94 112 LEU A C 1
ATOM 867 O O . LEU A 1 112 ? -4.140 -0.537 -1.843 1.00 95.94 112 LEU A O 1
ATOM 871 N N . ARG A 1 113 ? -5.636 -1.772 -0.742 1.00 93.38 113 ARG A N 1
ATOM 872 C CA . ARG A 1 113 ? -5.578 -0.991 0.497 1.00 93.38 113 ARG A CA 1
ATOM 873 C C . ARG A 1 113 ? -5.135 -1.872 1.654 1.00 93.38 113 ARG A C 1
ATOM 875 O O . ARG A 1 113 ? -5.311 -3.088 1.624 1.00 93.38 113 ARG A O 1
ATOM 882 N N . LYS A 1 114 ? -4.604 -1.262 2.711 1.00 90.75 114 LYS A N 1
ATOM 883 C CA . LYS A 1 114 ? -4.365 -1.982 3.966 1.00 90.75 114 LYS A CA 1
ATOM 884 C C . LYS A 1 114 ? -5.694 -2.472 4.560 1.00 90.75 114 LYS A C 1
ATOM 886 O O . LYS A 1 114 ? -6.747 -1.844 4.376 1.00 90.75 114 LYS A O 1
ATOM 891 N N . GLN A 1 115 ? -5.639 -3.575 5.297 1.00 88.81 115 GLN A N 1
ATOM 892 C CA . GLN A 1 115 ? -6.748 -4.005 6.135 1.00 8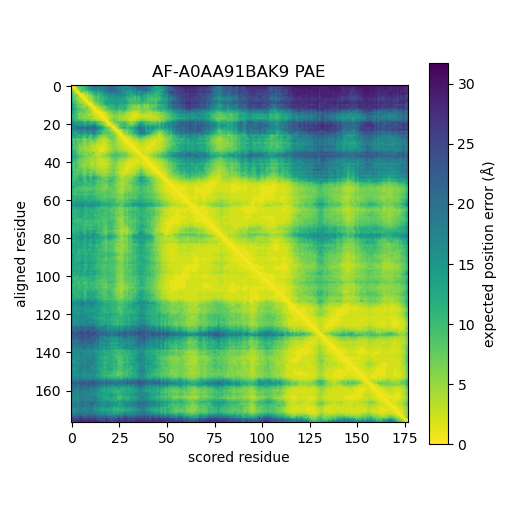8.81 115 GLN A CA 1
ATOM 893 C C . GLN A 1 115 ? -6.961 -2.997 7.269 1.00 88.81 115 GLN A C 1
ATOM 895 O O . GLN A 1 115 ? -6.012 -2.561 7.920 1.00 88.81 115 GLN A O 1
ATOM 900 N N . TRP A 1 116 ? -8.214 -2.606 7.494 1.00 90.25 116 TRP A N 1
ATOM 901 C CA . TRP A 1 116 ? -8.553 -1.727 8.608 1.00 90.25 116 TRP A CA 1
ATOM 902 C C . TRP A 1 116 ? -8.405 -2.507 9.914 1.00 90.25 116 TRP A C 1
ATOM 904 O O . TRP A 1 116 ? -9.043 -3.544 10.080 1.00 90.25 116 TRP A O 1
ATOM 914 N N . SER A 1 117 ? -7.565 -2.000 10.813 1.00 91.38 117 SER A N 1
ATOM 915 C CA . SER A 1 117 ? -7.438 -2.488 12.193 1.00 91.38 117 SER A CA 1
ATOM 916 C C . SER A 1 117 ? -8.453 -1.800 13.108 1.00 91.38 117 SER A C 1
ATOM 918 O O . SER A 1 117 ? -8.831 -2.338 14.147 1.00 91.38 117 SER A O 1
ATOM 920 N N . VAL A 1 118 ? -8.890 -0.603 12.701 1.00 93.62 118 VAL A N 1
ATOM 921 C CA . VAL A 1 118 ? -9.942 0.188 13.333 1.00 93.62 118 VAL A CA 1
ATOM 922 C C . VAL A 1 118 ? -10.842 0.773 12.251 1.00 93.62 118 VAL A C 1
ATOM 924 O O . VAL A 1 118 ? -10.348 1.266 11.230 1.00 93.62 118 VAL A O 1
ATOM 927 N N . ARG A 1 119 ? -12.155 0.738 12.471 1.00 94.81 119 ARG A N 1
ATOM 928 C CA . ARG A 1 119 ? -13.155 1.385 11.614 1.00 94.81 119 ARG A CA 1
ATOM 929 C C . ARG A 1 119 ? -13.753 2.620 12.279 1.00 94.81 119 ARG A C 1
ATOM 931 O O . ARG A 1 119 ? -13.857 2.697 13.501 1.00 94.81 119 ARG A O 1
ATOM 938 N N . ALA A 1 120 ? -14.205 3.563 11.462 1.00 95.44 120 ALA A N 1
ATOM 939 C CA . ALA A 1 120 ? -14.920 4.738 11.934 1.00 95.44 120 ALA A CA 1
ATOM 940 C C . ALA A 1 120 ? -16.154 4.325 12.752 1.00 95.44 120 ALA A C 1
ATOM 942 O O . ALA A 1 120 ? -16.915 3.438 12.365 1.00 95.44 120 ALA A O 1
ATOM 943 N N . GLY A 1 121 ? -16.345 4.979 13.893 1.00 95.38 121 GLY A N 1
ATOM 944 C CA . GLY A 1 121 ? -17.415 4.691 14.839 1.00 95.38 121 GLY A CA 1
ATOM 945 C C . GLY A 1 121 ? -17.115 3.573 15.837 1.00 95.38 121 GLY A C 1
ATOM 946 O O . GLY A 1 121 ? -17.875 3.452 16.797 1.00 95.38 121 GLY A O 1
ATOM 947 N N . GLU A 1 122 ? -16.033 2.804 15.667 1.00 95.88 122 GLU A N 1
ATOM 948 C CA . GLU A 1 122 ? -15.642 1.788 16.645 1.00 95.88 122 GLU A CA 1
ATOM 949 C C . GLU A 1 122 ? -15.132 2.413 17.942 1.00 95.88 122 GLU A C 1
ATOM 951 O O . GLU A 1 122 ? -14.466 3.453 17.950 1.00 95.88 122 GLU A O 1
ATOM 956 N N . GLU A 1 123 ? -15.433 1.732 19.042 1.00 96.44 123 GLU A N 1
ATOM 957 C CA . GLU A 1 123 ? -14.801 1.985 20.325 1.00 96.44 123 GLU A CA 1
ATOM 958 C C . GLU A 1 123 ? -13.365 1.444 20.315 1.00 96.44 123 GLU A C 1
ATOM 960 O O . GLU A 1 123 ? -13.109 0.329 19.850 1.00 96.44 123 GLU A O 1
ATOM 965 N N . ILE A 1 124 ? -12.433 2.256 20.808 1.00 96.44 124 ILE A N 1
ATOM 966 C CA . ILE A 1 124 ? -11.002 1.972 20.842 1.00 96.44 124 ILE A CA 1
ATOM 967 C C . ILE A 1 124 ? -10.417 2.193 22.234 1.00 96.44 124 ILE A C 1
ATOM 969 O O . ILE A 1 124 ? -10.828 3.098 22.964 1.00 96.44 124 ILE A O 1
ATOM 973 N N . SER A 1 125 ? -9.387 1.418 22.563 1.00 95.62 125 SER A N 1
ATOM 974 C CA . SER A 1 125 ? -8.522 1.658 23.714 1.00 95.62 125 SER A CA 1
ATOM 975 C C . SER A 1 125 ? -7.394 2.611 23.329 1.00 95.62 125 SER A C 1
ATOM 977 O O . SER A 1 125 ? -6.623 2.354 22.403 1.00 95.62 125 SER A O 1
ATOM 979 N N . VAL A 1 126 ? -7.280 3.714 24.056 1.00 94.62 126 VAL A N 1
ATOM 980 C CA . VAL A 1 126 ? -6.283 4.761 23.855 1.00 94.62 126 VAL A CA 1
ATOM 981 C C . VAL A 1 126 ? -5.269 4.688 24.985 1.00 94.62 126 VAL A C 1
ATOM 983 O O . VAL A 1 126 ? -5.598 4.912 26.147 1.00 94.62 126 VAL A O 1
ATOM 986 N N . ILE A 1 127 ? -4.031 4.376 24.627 1.00 94.25 127 ILE A N 1
ATOM 987 C CA . ILE A 1 127 ? -2.896 4.253 25.529 1.00 94.25 127 ILE A CA 1
ATOM 988 C C . ILE A 1 127 ? -2.051 5.517 25.456 1.00 94.25 127 ILE A C 1
ATOM 990 O O . ILE A 1 127 ? -1.421 5.796 24.436 1.00 94.25 127 ILE A O 1
ATOM 994 N N . SER A 1 128 ? -1.996 6.249 26.556 1.00 91.06 128 SER A N 1
ATOM 995 C CA . SER A 1 128 ? -1.140 7.419 26.724 1.00 91.06 128 SER A CA 1
ATOM 996 C C . SER A 1 128 ? 0.087 7.031 27.531 1.00 91.06 128 SER A C 1
ATOM 998 O O . SER A 1 128 ? -0.049 6.523 28.643 1.00 91.06 128 SER A O 1
ATOM 1000 N N . ILE A 1 129 ? 1.276 7.264 26.980 1.00 88.75 129 ILE A N 1
ATOM 1001 C CA . ILE A 1 129 ? 2.547 6.963 27.651 1.00 88.75 129 ILE A CA 1
ATOM 1002 C C . ILE A 1 129 ? 3.181 8.280 28.108 1.00 88.75 129 ILE A C 1
ATOM 1004 O O . ILE A 1 129 ? 3.424 9.161 27.276 1.00 88.75 129 ILE A O 1
ATOM 1008 N N . GLY A 1 130 ? 3.432 8.390 29.414 1.00 86.56 130 GLY A N 1
ATOM 1009 C CA . GLY A 1 130 ? 4.166 9.482 30.059 1.00 86.56 130 GLY A CA 1
ATOM 1010 C C . GLY A 1 130 ? 5.486 8.999 30.670 1.00 86.56 130 GLY A C 1
ATOM 1011 O O . GLY A 1 130 ? 5.871 7.837 30.523 1.00 86.56 130 GLY A O 1
ATOM 1012 N N . SER A 1 131 ? 6.201 9.880 31.372 1.00 85.38 131 SER A N 1
ATOM 1013 C CA . SER A 1 131 ? 7.455 9.541 32.057 1.00 85.38 131 SER A CA 1
ATOM 1014 C C . SER A 1 131 ? 7.198 8.650 33.281 1.00 85.38 131 SER A C 1
ATOM 1016 O O . SER A 1 131 ? 7.015 9.143 34.391 1.00 85.38 131 SER A O 1
ATOM 1018 N N . GLY A 1 132 ? 7.165 7.332 33.068 1.00 87.00 132 GLY A N 1
ATOM 1019 C CA . GLY A 1 132 ? 7.025 6.324 34.127 1.00 87.00 132 GLY A CA 1
ATOM 1020 C C . GLY A 1 132 ? 5.595 5.849 34.402 1.00 87.00 132 GLY A C 1
ATOM 1021 O O . GLY A 1 132 ? 5.392 5.061 35.319 1.00 87.00 132 GLY A O 1
ATOM 1022 N N . PHE A 1 133 ? 4.607 6.281 33.614 1.00 87.19 133 PHE A N 1
ATOM 1023 C CA . PHE A 1 133 ? 3.224 5.822 33.752 1.00 87.19 133 PHE A CA 1
ATOM 1024 C C . PHE A 1 133 ? 2.540 5.621 32.395 1.00 87.19 133 PHE A C 1
ATOM 1026 O O . PHE A 1 133 ? 2.906 6.229 31.385 1.00 87.19 133 PHE A O 1
ATOM 1033 N N . GLN A 1 134 ? 1.515 4.768 32.394 1.00 89.75 134 GLN A N 1
ATOM 1034 C CA . GLN A 1 134 ? 0.645 4.513 31.254 1.00 89.75 134 GLN A CA 1
ATOM 1035 C C . GLN A 1 134 ? -0.811 4.724 31.670 1.00 89.75 134 GLN A C 1
ATOM 1037 O O . GLN A 1 134 ? -1.256 4.165 32.669 1.00 89.75 134 GLN A O 1
ATOM 1042 N N . ILE A 1 135 ? -1.560 5.489 30.880 1.00 89.81 135 ILE A N 1
ATOM 1043 C CA . ILE A 1 135 ? -3.003 5.679 31.063 1.00 89.81 135 ILE A CA 1
ATOM 1044 C C . ILE A 1 135 ? -3.726 4.964 29.924 1.00 89.81 135 ILE A C 1
ATOM 1046 O O . ILE A 1 135 ? -3.380 5.160 28.760 1.00 89.81 135 ILE A O 1
ATOM 1050 N N . VAL A 1 136 ? -4.737 4.156 30.248 1.00 92.25 136 VAL A N 1
ATOM 1051 C CA . VAL A 1 136 ? -5.636 3.546 29.260 1.00 92.25 136 VAL A CA 1
ATOM 1052 C C . VAL A 1 136 ? -6.997 4.217 29.369 1.00 92.25 136 VAL A C 1
ATOM 1054 O O . VAL A 1 136 ? -7.597 4.250 30.438 1.00 92.25 136 VAL A O 1
ATOM 1057 N N . THR A 1 137 ? -7.477 4.768 28.262 1.00 92.19 137 THR A N 1
ATOM 1058 C CA . THR A 1 137 ? -8.794 5.405 28.160 1.00 92.19 137 THR A CA 1
ATOM 1059 C C . THR A 1 137 ? -9.574 4.826 26.993 1.00 92.19 137 THR A C 1
ATOM 1061 O O . THR A 1 137 ? -9.020 4.115 26.155 1.00 92.19 137 THR A O 1
ATOM 1064 N N . VAL A 1 138 ? -10.867 5.124 26.936 1.00 94.38 138 VAL A N 1
ATOM 1065 C CA . VAL A 1 138 ? -11.730 4.736 25.823 1.00 94.38 138 VAL A CA 1
ATOM 1066 C C . VAL A 1 138 ? -11.997 5.944 24.927 1.00 94.38 138 VAL A C 1
ATOM 1068 O O . VAL A 1 138 ? -12.186 7.072 25.397 1.00 94.38 138 VAL A O 1
ATOM 1071 N N . GLY A 1 139 ? -12.011 5.707 23.620 1.00 95.06 139 GLY A N 1
ATOM 1072 C CA . GLY A 1 139 ? -12.395 6.692 22.619 1.00 95.06 139 GLY A CA 1
ATOM 1073 C C . GLY A 1 139 ? -13.218 6.075 21.498 1.00 95.06 139 GLY A C 1
ATOM 1074 O O . GLY A 1 139 ? -13.308 4.860 21.363 1.00 95.06 139 GLY A O 1
ATOM 1075 N N . LYS A 1 140 ? -13.804 6.930 20.667 1.00 97.00 140 LYS A N 1
ATOM 1076 C CA . LYS A 1 140 ? -14.533 6.557 19.458 1.00 97.00 140 LYS A CA 1
ATOM 1077 C C . LYS A 1 140 ? -13.754 7.001 18.230 1.00 97.00 140 LYS A C 1
ATOM 1079 O O . LYS A 1 140 ? -13.474 8.191 18.072 1.00 97.00 140 LYS A O 1
ATOM 1084 N N . ALA A 1 141 ? -13.416 6.060 17.359 1.00 97.31 141 ALA A N 1
ATOM 1085 C CA . ALA A 1 141 ? -12.736 6.332 16.101 1.00 97.31 141 ALA A CA 1
ATOM 1086 C C . ALA A 1 141 ? -13.598 7.213 15.185 1.00 97.31 141 ALA A C 1
ATOM 1088 O O . ALA A 1 141 ? -14.807 7.003 15.069 1.00 97.31 141 ALA A O 1
ATOM 1089 N N . LEU A 1 142 ? -12.984 8.188 14.516 1.00 96.44 142 LEU A N 1
ATOM 1090 C CA . LEU A 1 142 ? -13.667 9.034 13.529 1.00 96.44 142 LEU A CA 1
ATOM 1091 C C . LEU A 1 142 ? -13.356 8.634 12.088 1.00 96.44 142 LEU A C 1
ATOM 1093 O O . LEU A 1 142 ? -14.161 8.905 11.205 1.00 96.44 142 LEU A O 1
ATOM 1097 N N . ASP A 1 143 ? -12.231 7.955 11.867 1.00 95.56 143 ASP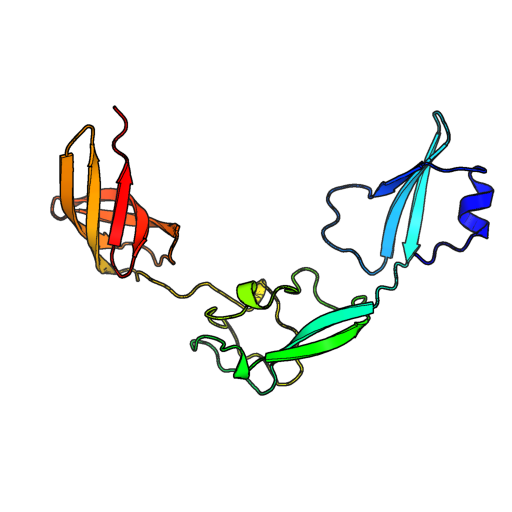 A N 1
ATOM 1098 C CA . ASP A 1 143 ? -11.804 7.466 10.558 1.00 95.56 143 ASP A CA 1
ATOM 1099 C C . ASP A 1 143 ? -11.540 5.957 10.588 1.00 95.56 143 ASP A C 1
ATOM 1101 O O . ASP A 1 143 ? -11.490 5.327 11.645 1.00 95.56 143 ASP A O 1
ATOM 1105 N N . ASN A 1 144 ? -11.327 5.376 9.410 1.00 93.88 144 ASN A N 1
ATOM 1106 C CA . ASN A 1 144 ? -10.752 4.042 9.289 1.00 93.88 144 ASN A CA 1
ATOM 1107 C C . ASN A 1 144 ? -9.224 4.142 9.324 1.00 93.88 144 ASN A C 1
ATOM 1109 O O . ASN A 1 144 ? -8.653 5.006 8.660 1.00 93.88 144 ASN A O 1
ATOM 1113 N N . ALA A 1 145 ? -8.558 3.225 10.018 1.00 93.38 145 ALA A N 1
ATOM 1114 C CA . ALA A 1 145 ? -7.101 3.186 10.080 1.00 93.38 145 ALA A CA 1
ATOM 1115 C C . ALA A 1 145 ? -6.585 1.745 10.090 1.00 93.38 145 ALA A C 1
ATOM 1117 O O . ALA A 1 145 ? -7.175 0.849 10.704 1.00 93.38 145 ALA A O 1
ATOM 1118 N N . ALA A 1 146 ? -5.480 1.504 9.388 1.00 93.81 146 ALA A N 1
ATOM 1119 C CA . ALA A 1 146 ? -4.748 0.251 9.491 1.00 93.81 146 ALA A CA 1
ATOM 1120 C C . ALA A 1 146 ? -3.690 0.326 10.594 1.00 93.81 146 ALA A C 1
ATOM 1122 O O . ALA A 1 146 ? -3.438 1.377 11.183 1.00 93.81 146 ALA A O 1
ATOM 1123 N N . LEU A 1 147 ? -3.039 -0.806 10.856 1.00 91.75 147 LEU A N 1
ATOM 1124 C CA . LEU A 1 147 ? -1.896 -0.851 11.757 1.00 91.75 147 LEU A CA 1
ATOM 1125 C C . LEU A 1 147 ? -0.825 0.165 11.323 1.00 91.75 147 LEU A C 1
ATOM 1127 O O . LEU A 1 147 ? -0.500 0.278 10.137 1.00 91.75 147 LEU A O 1
ATOM 1131 N N . ASN A 1 148 ? -0.261 0.871 12.303 1.00 92.12 148 ASN A N 1
ATOM 1132 C CA . ASN A 1 148 ? 0.709 1.956 12.159 1.00 92.12 148 ASN A CA 1
ATOM 1133 C C . ASN A 1 148 ? 0.206 3.256 11.513 1.00 92.12 148 ASN A C 1
ATOM 1135 O O . ASN A 1 148 ? 0.996 4.200 11.439 1.00 92.12 148 ASN A O 1
ATOM 1139 N N . ASP A 1 149 ? -1.055 3.344 11.090 1.00 93.88 149 ASP A N 1
ATOM 1140 C CA . ASP A 1 149 ? -1.620 4.601 10.600 1.00 93.88 149 ASP A CA 1
ATOM 1141 C C . ASP A 1 149 ? -1.971 5.534 11.775 1.00 93.88 149 ASP A C 1
ATOM 1143 O O . ASP A 1 149 ? -2.181 5.096 12.912 1.00 93.88 149 ASP A O 1
ATOM 1147 N N . THR A 1 150 ? -2.044 6.837 11.501 1.00 95.06 150 THR A N 1
ATOM 1148 C CA . THR A 1 150 ? -2.571 7.824 12.451 1.00 95.06 150 THR A CA 1
ATOM 1149 C C . THR A 1 150 ? -4.095 7.840 12.366 1.00 95.06 150 THR A C 1
ATOM 1151 O O . THR A 1 150 ? -4.652 8.036 11.290 1.00 95.06 150 THR A O 1
ATOM 1154 N N . LEU A 1 151 ? -4.769 7.675 13.501 1.00 96.62 151 LEU A N 1
ATOM 1155 C CA . LEU A 1 151 ? -6.222 7.688 13.627 1.00 96.62 151 LEU A CA 1
ATOM 1156 C C . LEU A 1 151 ? -6.680 8.916 14.418 1.00 96.62 151 LEU A C 1
ATOM 1158 O O . LEU A 1 151 ? -6.141 9.186 15.493 1.00 96.62 151 LEU A O 1
ATOM 1162 N N . ARG A 1 152 ? -7.712 9.617 13.929 1.00 96.56 152 ARG A N 1
ATOM 1163 C CA . ARG A 1 152 ? -8.446 10.625 14.709 1.00 96.56 152 ARG A CA 1
ATOM 1164 C C . ARG A 1 152 ? -9.565 9.955 15.500 1.00 96.56 152 ARG A C 1
ATOM 1166 O O . ARG A 1 152 ? -10.292 9.112 14.972 1.00 96.56 152 ARG A O 1
ATOM 1173 N N . PHE A 1 153 ? -9.722 10.343 16.757 1.00 96.12 153 PHE A N 1
ATOM 1174 C CA . PHE A 1 153 ? -10.726 9.781 17.652 1.00 96.12 153 PHE A CA 1
ATOM 1175 C C . PHE A 1 153 ? -11.247 10.827 18.636 1.00 96.12 153 PHE A C 1
ATOM 1177 O O . PHE A 1 153 ? -10.569 11.804 18.951 1.00 96.12 153 PHE A O 1
ATOM 1184 N N . ARG A 1 154 ? -12.462 10.611 19.135 1.00 96.12 154 ARG A N 1
ATOM 1185 C CA . ARG A 1 154 ? -13.081 11.423 20.183 1.00 96.12 154 ARG A CA 1
ATOM 1186 C C . ARG A 1 154 ? -13.047 10.667 21.508 1.00 96.12 154 ARG A C 1
ATOM 1188 O O . ARG A 1 154 ? -13.483 9.523 21.552 1.00 96.12 154 ARG A O 1
ATOM 1195 N N . THR A 1 155 ? -12.538 11.271 22.573 1.00 93.38 155 THR A N 1
ATOM 1196 C CA . THR A 1 155 ? -12.537 10.664 23.916 1.00 93.38 155 THR A CA 1
ATOM 1197 C C . THR A 1 155 ? -13.940 10.668 24.530 1.00 93.38 155 THR A C 1
ATOM 1199 O O . THR A 1 155 ? -14.820 11.399 24.069 1.00 93.38 155 THR A O 1
ATOM 1202 N N . GLY A 1 156 ? -14.152 9.892 25.600 1.00 86.12 156 GLY A N 1
ATOM 1203 C CA . GLY A 1 156 ? -15.416 9.906 26.354 1.00 86.12 156 GLY A CA 1
ATOM 1204 C C . GLY A 1 156 ? -15.830 11.295 26.867 1.00 86.12 156 GLY A C 1
ATOM 1205 O O . GLY A 1 156 ? -17.017 11.588 26.948 1.00 86.12 156 GLY A O 1
ATOM 1206 N N . TYR A 1 157 ? -14.865 12.187 27.115 1.00 84.44 157 TYR A N 1
ATOM 1207 C CA . TYR A 1 157 ? -15.100 13.578 27.531 1.00 84.44 157 TYR A CA 1
ATOM 1208 C C . TYR A 1 157 ? -15.312 14.553 26.355 1.00 84.44 157 TYR A C 1
ATOM 1210 O O . TYR A 1 157 ? -15.377 15.761 26.553 1.00 84.44 157 TYR A O 1
ATOM 1218 N N . GLY A 1 158 ? -15.390 14.055 25.116 1.00 88.94 158 GLY A N 1
ATOM 1219 C CA . GLY A 1 158 ? -15.683 14.855 23.922 1.00 88.94 158 GLY A CA 1
ATOM 1220 C C . GLY A 1 158 ? -14.469 15.474 23.219 1.00 88.94 158 GLY A C 1
ATOM 1221 O O . GLY A 1 158 ? -14.631 16.061 22.148 1.00 88.94 158 GLY A O 1
ATOM 1222 N N . GLN A 1 159 ? -13.254 15.306 23.748 1.00 91.69 159 GLN A N 1
ATOM 1223 C CA . GLN A 1 159 ? -12.038 15.867 23.152 1.00 91.69 159 GLN A CA 1
ATOM 1224 C C . GLN A 1 159 ? -11.636 15.115 21.878 1.00 91.69 159 GLN A C 1
ATOM 1226 O O . GLN A 1 159 ? -11.618 13.884 21.851 1.00 91.69 159 GLN A O 1
ATOM 1231 N N . LEU A 1 160 ? -11.275 15.853 20.826 1.00 94.62 160 LEU A N 1
ATOM 1232 C CA . LEU A 1 160 ? -10.731 15.300 19.587 1.00 94.62 160 LEU A CA 1
ATOM 1233 C C . LEU A 1 160 ? -9.210 15.155 19.692 1.00 94.62 160 LEU A C 1
ATOM 1235 O O . LEU A 1 160 ? -8.511 16.146 19.888 1.00 94.62 160 LEU A O 1
ATOM 1239 N N . LEU A 1 161 ? -8.705 13.937 19.520 1.00 93.81 161 LEU A N 1
ATOM 1240 C CA . LEU A 1 161 ? -7.280 13.621 19.559 1.00 93.81 161 LEU A CA 1
ATOM 1241 C C . LEU A 1 161 ? -6.877 12.764 18.353 1.00 93.81 161 LEU A C 1
ATOM 1243 O O . LEU A 1 161 ? -7.715 12.223 17.629 1.00 93.81 161 LEU A O 1
ATOM 1247 N N . SER A 1 162 ? -5.569 12.640 18.140 1.00 94.69 162 SER A N 1
ATOM 1248 C CA . SER A 1 162 ? -4.988 11.763 17.126 1.00 94.69 162 SER A CA 1
ATOM 1249 C C . SER A 1 162 ? -3.878 10.912 17.722 1.00 94.69 162 SER A C 1
ATOM 1251 O O . SER A 1 162 ? -3.068 11.418 18.498 1.00 94.69 162 SER A O 1
ATOM 1253 N N . GLY A 1 163 ? -3.800 9.646 17.325 1.00 94.12 163 GLY A N 1
ATOM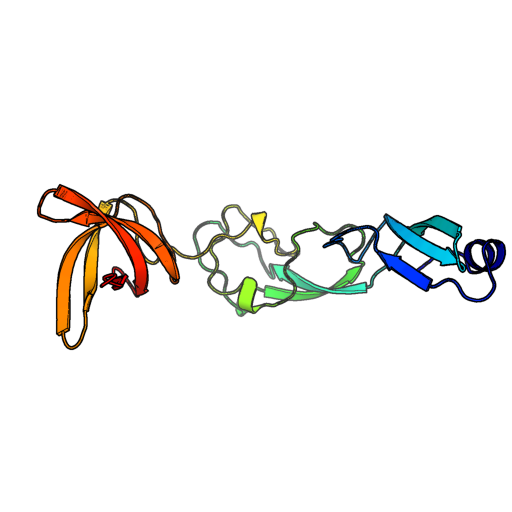 1254 C CA . GLY A 1 163 ? -2.771 8.721 17.793 1.00 94.12 163 GLY A CA 1
ATOM 1255 C C . GLY A 1 163 ? -2.441 7.655 16.765 1.00 94.12 163 GLY A C 1
ATOM 1256 O O . GLY A 1 163 ? -3.105 7.549 15.738 1.00 94.12 163 GLY A O 1
ATOM 1257 N N . LYS A 1 164 ? -1.404 6.864 17.031 1.00 96.06 164 LYS A N 1
ATOM 1258 C CA . LYS A 1 164 ? -0.960 5.803 16.124 1.00 96.06 164 LYS A CA 1
ATOM 1259 C C . LYS A 1 164 ? -1.656 4.492 16.470 1.00 96.06 164 LYS A C 1
ATOM 1261 O O . LYS A 1 164 ? -1.626 4.088 17.628 1.00 96.06 164 LYS A O 1
ATOM 1266 N N . VAL A 1 165 ? -2.240 3.811 15.487 1.00 96.00 165 VAL A N 1
ATOM 1267 C CA . VAL A 1 165 ? -2.823 2.477 15.688 1.00 96.00 165 VAL A CA 1
ATOM 1268 C C . VAL A 1 165 ? -1.706 1.469 15.935 1.00 96.00 165 VAL A C 1
ATOM 1270 O O . VAL A 1 165 ? -0.837 1.272 15.081 1.00 96.00 165 VAL A O 1
ATOM 1273 N N . THR A 1 166 ? -1.731 0.830 17.098 1.00 94.56 166 THR A N 1
ATOM 1274 C CA . THR A 1 166 ? -0.706 -0.127 17.546 1.00 94.56 166 THR A CA 1
ATOM 1275 C C . THR A 1 166 ? -1.219 -1.560 17.628 1.00 94.56 166 THR A C 1
ATOM 1277 O O . THR A 1 166 ? -0.411 -2.480 17.701 1.00 94.56 166 THR A O 1
ATOM 1280 N N . GLY A 1 167 ? -2.532 -1.766 17.518 1.00 91.38 167 GLY A N 1
ATOM 1281 C CA . GLY A 1 167 ? -3.146 -3.089 17.511 1.00 91.38 167 GLY A CA 1
ATOM 1282 C C . GLY A 1 167 ? -4.627 -3.054 17.117 1.00 91.38 167 GLY A C 1
ATOM 1283 O O . GLY A 1 167 ? -5.146 -2.000 16.721 1.00 91.38 167 GLY A O 1
ATOM 1284 N N . PRO A 1 168 ? -5.328 -4.196 17.216 1.00 90.00 168 PRO A N 1
ATOM 1285 C CA . PRO A 1 168 ? -6.770 -4.270 17.000 1.00 90.00 168 PRO A CA 1
ATOM 1286 C C . PRO A 1 168 ? -7.499 -3.348 17.980 1.00 90.00 168 PRO A C 1
ATOM 1288 O O . PRO A 1 168 ? -7.378 -3.520 19.190 1.00 90.00 168 PRO A O 1
ATOM 1291 N N . LYS A 1 169 ? -8.231 -2.350 17.464 1.00 92.75 169 LYS A N 1
ATOM 1292 C CA . 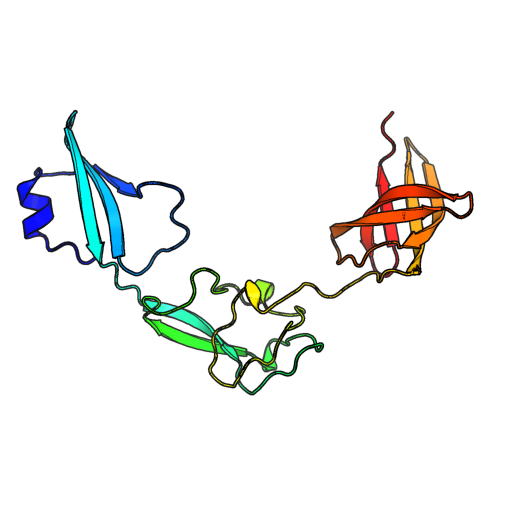LYS A 1 169 ? -8.945 -1.343 18.281 1.00 92.75 169 LYS A CA 1
ATOM 1293 C C . LYS A 1 169 ? -8.072 -0.627 19.325 1.00 92.75 169 LY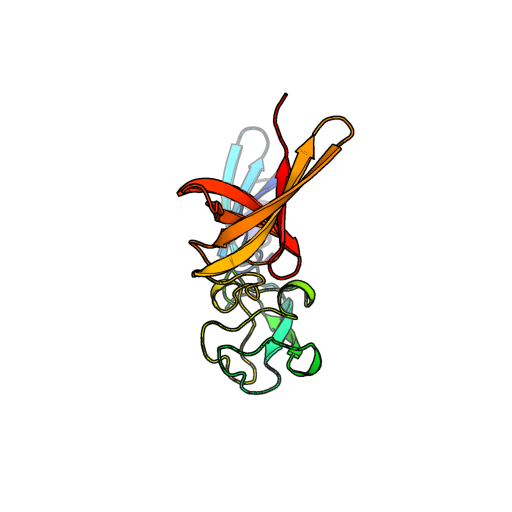S A C 1
ATOM 1295 O O . LYS A 1 169 ? -8.584 -0.126 20.322 1.00 92.75 169 LYS A O 1
ATOM 1300 N N . GLN A 1 170 ? -6.764 -0.545 19.091 1.00 94.50 170 GLN A N 1
ATOM 1301 C CA . GLN A 1 170 ? -5.804 0.011 20.039 1.00 94.50 170 GLN A CA 1
ATOM 1302 C C . GLN A 1 170 ? -5.005 1.143 19.400 1.00 94.50 170 GLN A C 1
ATOM 1304 O O . GLN A 1 170 ? -4.451 1.003 18.306 1.00 94.50 170 GLN A O 1
ATOM 1309 N N . VAL A 1 171 ? -4.927 2.265 20.108 1.00 95.31 171 VAL A N 1
ATOM 1310 C CA . VAL A 1 171 ? -4.222 3.473 19.683 1.00 95.31 171 VAL A CA 1
ATOM 1311 C C . VAL A 1 171 ? -3.265 3.910 20.774 1.00 95.31 171 VAL A C 1
ATOM 1313 O O . VAL A 1 171 ? -3.623 3.917 21.944 1.00 95.31 171 VAL A O 1
ATOM 1316 N N . THR A 1 172 ? -2.064 4.332 20.398 1.00 94.62 172 THR A N 1
ATOM 1317 C CA . THR A 1 172 ? -1.084 4.903 21.319 1.00 94.62 172 THR A CA 1
ATOM 1318 C C . THR A 1 172 ? -0.840 6.373 21.000 1.00 94.62 172 THR A C 1
ATOM 1320 O O . THR A 1 172 ? -0.599 6.743 19.846 1.00 94.62 172 THR A O 1
ATOM 1323 N N . ILE A 1 173 ? -0.858 7.209 22.035 1.00 92.94 173 ILE A N 1
ATOM 1324 C CA . ILE A 1 173 ? -0.418 8.602 21.986 1.00 92.94 173 ILE A CA 1
ATOM 1325 C C . ILE A 1 173 ? 0.830 8.774 22.852 1.00 92.94 173 ILE A C 1
ATOM 1327 O O . ILE A 1 173 ? 0.918 8.260 23.968 1.00 92.94 173 ILE A O 1
ATOM 1331 N N . LYS A 1 174 ? 1.820 9.496 22.323 1.00 85.12 174 LYS A N 1
ATOM 1332 C CA . LYS A 1 174 ? 2.981 9.930 23.103 1.00 85.12 174 LYS A CA 1
ATOM 1333 C C . LYS A 1 174 ? 2.673 11.309 23.663 1.00 85.12 174 LYS A C 1
ATOM 1335 O O . LYS A 1 174 ? 2.424 12.227 22.881 1.00 85.12 174 LYS A O 1
ATOM 1340 N N . MET A 1 175 ? 2.678 11.451 24.984 1.00 77.88 175 MET A N 1
ATOM 1341 C CA . MET A 1 175 ? 2.583 12.772 25.597 1.00 77.88 175 MET A CA 1
ATOM 1342 C C . MET A 1 175 ? 3.906 13.504 25.350 1.00 77.88 175 MET A C 1
ATOM 1344 O O . MET A 1 175 ? 4.979 12.943 25.574 1.00 77.88 175 MET A O 1
ATOM 1348 N N . LYS A 1 176 ? 3.835 14.721 24.804 1.00 67.50 176 LYS A N 1
ATOM 1349 C CA . LYS A 1 176 ? 4.991 15.622 24.793 1.00 67.50 176 LYS A CA 1
ATOM 1350 C C . LYS A 1 176 ? 5.092 16.225 26.194 1.00 67.50 176 LYS A C 1
ATOM 1352 O O . LYS A 1 176 ? 4.074 16.703 26.691 1.00 67.50 176 LYS A O 1
ATOM 1357 N N . ASN A 1 177 ? 6.278 16.130 26.797 1.00 52.84 177 ASN A N 1
ATOM 1358 C CA . ASN A 1 177 ? 6.635 16.892 27.995 1.00 52.84 177 ASN A CA 1
ATOM 1359 C C . ASN A 1 177 ? 6.509 18.392 27.730 1.00 52.84 177 ASN A C 1
ATOM 1361 O O . ASN A 1 177 ? 6.881 18.803 26.603 1.00 52.84 177 ASN A O 1
#

Sequence (177 aa):
MLASDKQLEAICSHPELSFSGQTQRFSGNLTVLAKCGTKRHFVRVNVKTTGRYWVAKHTISPGQPIKMSDMEEREGSLDNLASDLIFAPQQITDKIPTRMIKAGQPFTASQLRKQWSVRAGEEISVISIGSGFQIVTVGKALDNAALNDTLRFRTGYGQLLSGKVTGPKQVTIKMKN

Nearest PDB structures (foldseek):
  3tee-assembly1_A  TM=8.491E-01  e=3.111E-15  Salmonella enterica subsp. enterica serovar Typhimurium
  3vki-assembly1_A  TM=6.011E-01  e=9.760E-17  Salmonella enterica subsp. enterica serovar Typhimurium
  3frn-assembly1_A  TM=6.033E-01  e=1.204E-09  Thermotoga maritima
  4qvz-assembly2_B  TM=3.381E-01  e=1.554E+00  Homo sapiens
  8xgc-assembly1_8  TM=2.264E-01  e=4.496E-01  Saccharomyces cerevisiae

Radius of gyration: 24.08 Å; Cα contacts (8 Å, |Δi|>4): 386; chains: 1; bounding box: 51×40×66 Å

InterPro domains:
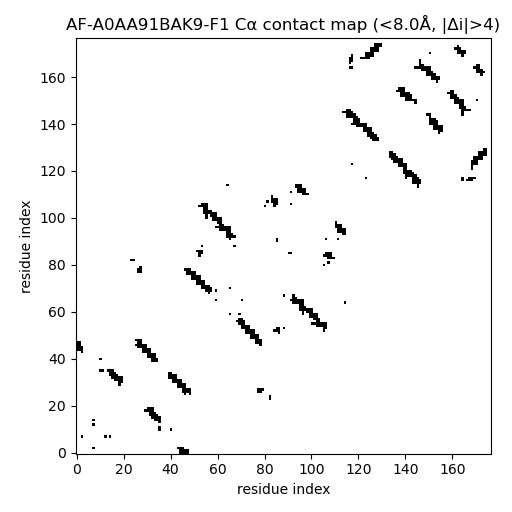  IPR013974 SAF domain [SM00858] (51-113)
  IPR017585 Flagella basal body P-ring formation protein FlgA, SAF domain [PF13144] (52-173)
  IPR017585 Flagella basal body P-ring formation protein FlgA, SAF domain [TIGR03170] (40-173)
  IPR039246 Flagellar protein FlgA [PTHR36307] (12-174)

Solvent-accessible surface area (backbone atoms only — not comparable to full-atom values): 9856 Å² total; per-residue (Å²): 111,54,53,61,66,74,66,52,58,73,75,38,94,74,56,52,74,43,70,68,68,91,66,80,61,84,40,27,85,43,56,33,35,34,34,50,90,92,47,79,44,82,42,77,28,44,23,77,33,74,46,71,35,38,20,25,62,42,71,43,61,48,75,46,63,39,50,72,88,46,45,38,83,43,76,44,75,47,50,87,53,67,79,52,54,46,66,56,66,81,80,46,44,58,22,20,29,76,47,71,41,49,52,71,38,70,46,37,54,92,44,46,40,75,46,68,39,34,48,53,69,37,74,29,43,37,35,39,43,54,98,89,49,76,47,80,45,59,27,34,28,68,42,70,25,28,74,70,30,75,36,44,29,31,36,84,89,66,51,78,48,69,26,35,22,76,45,79,38,26,30,41,36,79,62,80,132

Foldseek 3Di:
DPPPVVVVVVVDPDWDWDFDPPPLDPAAWGWIWTDDPPDTDTDTGGDWDKDKFKAQQAKDAFPDFDAPVRIDIDIDTPHPPDSQFDRDVVLRGQWTFPGIGGHRRTDGPVRTDHDFLDAAQDKAWEWEDDDPDIDTFIWGWHHTDHAQDKTWTAGPVGDIDIFGHHGRRYGYDYDDD

pLDDT: mean 87.29, std 11.67, range [45.75, 98.06]

Organism: NCBI:txid419257